Protein AF-A0A2H1H394-F1 (afdb_monomer_lite)

Structure (mmCIF, N/CA/C/O backbone):
data_AF-A0A2H1H394-F1
#
_entry.id   AF-A0A2H1H394-F1
#
loop_
_atom_site.group_PDB
_atom_site.id
_atom_site.type_symbol
_atom_site.label_atom_id
_atom_site.label_alt_id
_atom_site.label_comp_id
_atom_site.label_asym_id
_atom_site.label_entity_id
_atom_site.label_seq_id
_atom_site.pdbx_PDB_ins_code
_atom_site.Cartn_x
_atom_site.Cartn_y
_atom_site.Cartn_z
_atom_site.occupancy
_atom_site.B_iso_or_equiv
_atom_site.auth_seq_id
_atom_site.auth_comp_id
_atom_site.auth_asym_id
_atom_site.auth_atom_id
_atom_site.pdbx_PDB_model_num
ATOM 1 N N . MET A 1 1 ? -12.973 11.899 17.394 1.00 51.97 1 MET A N 1
ATOM 2 C CA . MET A 1 1 ? -11.938 12.686 16.682 1.00 51.97 1 MET A CA 1
ATOM 3 C C . MET A 1 1 ? -10.984 11.794 15.888 1.00 51.97 1 MET A C 1
ATOM 5 O O . MET A 1 1 ? -10.975 11.922 14.676 1.00 51.97 1 MET A O 1
ATOM 9 N N . ALA A 1 2 ? -10.259 10.848 16.504 1.00 56.44 2 ALA A N 1
ATOM 10 C CA . ALA A 1 2 ? -9.289 9.996 15.789 1.00 56.44 2 ALA A CA 1
ATOM 11 C C . ALA A 1 2 ? -9.892 9.088 14.690 1.00 56.44 2 ALA A C 1
ATOM 1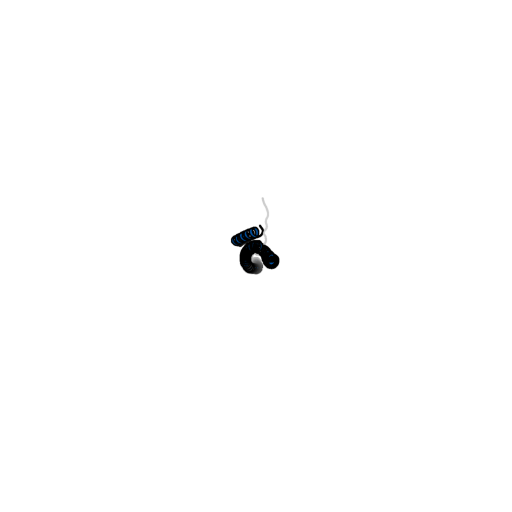3 O O . ALA A 1 2 ? -9.318 8.968 13.615 1.00 56.44 2 ALA A O 1
ATOM 14 N N . GLU A 1 3 ? -11.068 8.494 14.918 1.00 46.53 3 GLU A N 1
ATOM 15 C CA . GLU A 1 3 ? -11.749 7.642 13.920 1.00 46.53 3 GLU A CA 1
ATOM 16 C C . GLU A 1 3 ? -12.247 8.431 12.697 1.00 46.53 3 GLU A C 1
ATOM 18 O O . GLU A 1 3 ? -12.219 7.934 11.574 1.00 46.53 3 GLU A O 1
ATOM 23 N N . VAL A 1 4 ? -12.666 9.682 12.910 1.00 52.09 4 VAL A N 1
ATOM 24 C CA . VAL A 1 4 ? -13.097 10.590 11.836 1.00 52.09 4 VAL A CA 1
ATOM 25 C C . VAL A 1 4 ? -11.897 11.010 10.992 1.00 52.09 4 VAL A C 1
ATOM 27 O O . VAL A 1 4 ? -11.988 10.999 9.769 1.00 52.09 4 VAL A O 1
ATOM 30 N N . GLN A 1 5 ? -10.760 11.300 11.632 1.00 63.72 5 GLN A N 1
ATOM 31 C CA . GLN A 1 5 ? -9.525 11.632 10.926 1.00 63.72 5 GLN A CA 1
ATOM 32 C C . GLN A 1 5 ? -9.043 10.465 10.058 1.00 63.72 5 GLN A C 1
ATOM 34 O O . GLN A 1 5 ? -8.778 10.664 8.882 1.00 63.72 5 GLN A O 1
ATOM 39 N N . LEU A 1 6 ? -9.054 9.233 10.582 1.00 61.50 6 LEU A N 1
ATOM 40 C CA . LEU A 1 6 ? -8.687 8.048 9.800 1.00 61.50 6 LEU A CA 1
ATOM 41 C C . LEU A 1 6 ? -9.603 7.845 8.579 1.00 61.50 6 LEU A C 1
ATOM 43 O O . LEU A 1 6 ? -9.139 7.433 7.520 1.00 61.50 6 LEU A O 1
ATOM 47 N N . ALA A 1 7 ? -10.903 8.131 8.708 1.00 50.75 7 ALA A N 1
ATOM 48 C CA . ALA A 1 7 ? -11.842 8.042 7.590 1.00 50.75 7 ALA A CA 1
ATOM 49 C C . ALA A 1 7 ? -11.571 9.101 6.505 1.00 50.75 7 ALA A C 1
ATOM 51 O O . ALA A 1 7 ? -11.689 8.789 5.319 1.00 50.75 7 ALA A O 1
ATOM 52 N N . ILE A 1 8 ? -11.189 10.318 6.905 1.00 61.91 8 ILE A N 1
ATOM 53 C CA . ILE A 1 8 ? -10.761 11.389 5.993 1.00 61.91 8 ILE A CA 1
ATOM 54 C C . ILE A 1 8 ? -9.455 10.987 5.296 1.00 61.91 8 ILE A C 1
ATOM 56 O O . ILE A 1 8 ? -9.390 10.991 4.070 1.00 61.91 8 ILE A O 1
ATOM 60 N N . ASP A 1 9 ? -8.462 10.521 6.056 1.00 63.91 9 ASP A N 1
ATOM 61 C CA . ASP A 1 9 ? -7.159 10.114 5.524 1.00 63.91 9 ASP A CA 1
ATOM 62 C C . ASP A 1 9 ? -7.294 8.959 4.513 1.00 63.91 9 ASP A C 1
ATOM 64 O O . ASP A 1 9 ? -6.648 8.966 3.462 1.00 63.91 9 ASP A O 1
ATOM 68 N N . LEU A 1 10 ? -8.181 7.992 4.790 1.00 61.88 10 LEU A N 1
ATOM 69 C CA . LEU A 1 10 ? -8.538 6.898 3.880 1.00 61.88 10 LEU A CA 1
ATOM 70 C C . LEU A 1 10 ? -9.198 7.398 2.591 1.00 61.88 10 LEU A C 1
ATOM 72 O O . LEU A 1 10 ? -8.885 6.907 1.506 1.00 61.88 10 LEU A O 1
ATOM 76 N N . HIS A 1 11 ? -10.116 8.358 2.695 1.00 64.62 11 HIS A N 1
ATOM 77 C CA . HIS A 1 11 ? -10.793 8.937 1.538 1.00 64.62 11 HIS A CA 1
ATOM 78 C C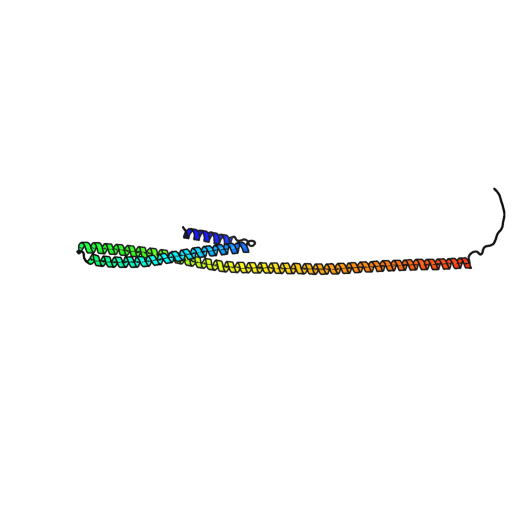 . HIS A 1 11 ? -9.813 9.690 0.628 1.00 64.62 11 HIS A C 1
ATOM 80 O O . HIS A 1 11 ? -9.803 9.487 -0.591 1.00 64.62 11 HIS A O 1
ATOM 86 N N . ASP A 1 12 ? -8.926 10.485 1.221 1.00 68.06 12 ASP A N 1
ATOM 87 C CA . ASP A 1 12 ? -7.896 11.229 0.499 1.00 68.06 12 ASP A CA 1
ATOM 88 C C . ASP A 1 12 ? -6.890 10.293 -0.178 1.00 68.06 12 ASP A C 1
ATOM 90 O O . ASP A 1 12 ? -6.415 10.566 -1.284 1.00 68.06 12 ASP A O 1
ATOM 94 N N . LEU A 1 13 ? -6.580 9.160 0.455 1.00 65.06 13 LEU A N 1
ATOM 95 C CA . LEU A 1 13 ? -5.696 8.133 -0.088 1.00 65.06 13 LEU A CA 1
ATOM 96 C C . LEU A 1 13 ? -6.296 7.451 -1.322 1.00 65.06 13 LEU A C 1
ATOM 98 O O . LEU A 1 13 ? -5.626 7.342 -2.348 1.00 65.06 13 LEU A O 1
ATOM 102 N N . VAL A 1 14 ? -7.568 7.048 -1.249 1.00 65.31 14 VAL A N 1
ATOM 103 C CA . VAL A 1 14 ? -8.306 6.465 -2.384 1.00 65.31 14 VAL A CA 1
ATOM 104 C C . VAL A 1 14 ? -8.396 7.459 -3.542 1.00 65.31 14 VAL A C 1
ATOM 106 O O . VAL A 1 14 ? -8.217 7.086 -4.702 1.00 65.31 14 VAL A O 1
ATOM 109 N N . THR A 1 15 ? -8.618 8.736 -3.238 1.00 65.25 15 THR A N 1
ATOM 110 C CA . THR A 1 15 ? -8.685 9.800 -4.247 1.00 65.25 15 THR A CA 1
ATOM 111 C C . THR A 1 15 ? -7.321 10.043 -4.897 1.00 65.25 15 THR A C 1
ATOM 113 O O . THR A 1 15 ? -7.233 10.178 -6.116 1.00 65.25 15 THR A O 1
ATOM 116 N N . SER A 1 16 ? -6.243 10.015 -4.108 1.00 64.62 16 SER A N 1
ATOM 117 C CA . SER A 1 16 ? -4.864 10.143 -4.602 1.00 64.62 16 SER A CA 1
ATOM 118 C C . SER A 1 16 ? -4.475 8.974 -5.515 1.00 64.62 16 SER A C 1
ATOM 120 O O . SER A 1 16 ? -3.913 9.194 -6.583 1.00 64.62 16 SER A O 1
ATOM 122 N N . LEU A 1 17 ? -4.837 7.742 -5.139 1.00 62.53 17 LEU A N 1
ATOM 123 C CA . LEU A 1 17 ? -4.640 6.535 -5.953 1.00 62.53 17 LEU A CA 1
ATOM 124 C C . LEU A 1 17 ? -5.346 6.622 -7.311 1.00 62.53 17 LEU A C 1
ATOM 126 O O . LEU A 1 17 ? -4.807 6.173 -8.318 1.00 62.53 17 LEU A O 1
ATOM 130 N N . ARG A 1 18 ? -6.547 7.209 -7.347 1.00 62.19 18 ARG A N 1
ATOM 131 C CA . ARG A 1 18 ? -7.341 7.340 -8.576 1.00 62.19 18 ARG A CA 1
ATOM 132 C C . ARG A 1 18 ? -6.761 8.357 -9.564 1.00 62.19 18 ARG A C 1
ATOM 134 O O . ARG A 1 18 ? -7.032 8.249 -10.756 1.00 62.19 18 ARG A O 1
ATOM 141 N N . ASN A 1 19 ? -5.980 9.318 -9.073 1.00 67.75 19 ASN A N 1
ATOM 142 C CA . ASN A 1 19 ? -5.482 10.455 -9.847 1.00 67.75 19 ASN A CA 1
ATOM 143 C C . ASN A 1 19 ? -3.982 10.363 -10.188 1.00 67.75 19 ASN A C 1
ATOM 145 O O . ASN A 1 19 ? -3.424 11.341 -10.685 1.00 67.75 19 ASN A O 1
ATOM 149 N N . LEU A 1 20 ? -3.316 9.229 -9.929 1.00 64.69 20 LEU A N 1
ATOM 150 C CA . LEU A 1 20 ? -1.895 9.068 -10.251 1.00 64.69 20 LEU A CA 1
ATOM 151 C C . LEU A 1 20 ? -1.653 9.122 -11.766 1.00 64.69 20 LEU A C 1
ATOM 153 O O . LEU A 1 20 ? -2.235 8.339 -12.518 1.00 64.69 20 LEU A O 1
ATOM 157 N N . GLN A 1 21 ? -0.773 10.025 -12.202 1.00 58.53 21 GLN A N 1
ATOM 158 C CA . GLN A 1 21 ? -0.309 10.101 -13.589 1.00 58.53 21 GLN A CA 1
ATOM 159 C C . GLN A 1 21 ? 0.801 9.062 -13.854 1.00 58.53 21 GLN A C 1
ATOM 161 O O . GLN A 1 21 ? 1.546 8.741 -12.927 1.00 58.53 21 GLN A O 1
ATOM 166 N N . PRO A 1 22 ? 0.949 8.553 -15.096 1.00 56.84 22 PRO A N 1
ATOM 167 C CA . PRO A 1 22 ? 1.923 7.512 -15.455 1.00 56.84 22 PRO A CA 1
ATOM 168 C C . PRO A 1 22 ? 3.400 7.891 -15.257 1.00 56.84 22 PRO A C 1
ATOM 170 O O . PRO A 1 22 ? 4.218 7.007 -15.009 1.00 56.84 22 PRO A O 1
ATOM 173 N N . ASP A 1 23 ? 3.738 9.178 -15.351 1.00 53.25 23 ASP A N 1
ATOM 174 C CA . ASP A 1 23 ? 5.130 9.651 -15.313 1.00 53.25 23 ASP A CA 1
ATOM 175 C C . ASP A 1 23 ? 5.655 9.854 -13.876 1.00 53.25 23 ASP A C 1
ATOM 177 O O . ASP A 1 23 ? 6.856 9.766 -13.635 1.00 53.25 23 ASP A O 1
ATOM 181 N N . ASP A 1 24 ? 4.755 9.992 -12.895 1.00 55.81 24 ASP A N 1
ATOM 182 C CA . ASP A 1 24 ? 5.071 10.164 -11.463 1.00 55.81 24 ASP A CA 1
ATOM 183 C C . ASP A 1 24 ? 4.928 8.851 -10.666 1.00 55.81 24 ASP A C 1
ATOM 185 O O . ASP A 1 24 ? 4.848 8.828 -9.434 1.00 55.81 24 ASP A O 1
ATOM 189 N N . VAL A 1 25 ? 4.853 7.727 -11.378 1.00 56.62 25 VAL A N 1
ATOM 190 C CA . VAL A 1 25 ? 4.436 6.418 -10.866 1.00 56.62 25 VAL A CA 1
ATOM 191 C C . VAL A 1 25 ? 5.321 5.912 -9.725 1.00 56.62 25 VAL A C 1
ATOM 193 O O . VAL A 1 25 ? 4.794 5.505 -8.694 1.00 56.62 25 VAL A O 1
ATOM 196 N N . ALA A 1 26 ? 6.649 5.970 -9.840 1.00 54.44 26 ALA A N 1
ATOM 197 C CA . ALA A 1 26 ? 7.541 5.370 -8.839 1.00 54.44 26 ALA A CA 1
ATOM 198 C C . ALA A 1 26 ? 7.587 6.151 -7.505 1.00 54.44 26 ALA A C 1
ATOM 200 O O . ALA A 1 26 ? 7.486 5.552 -6.425 1.00 54.44 26 ALA A O 1
ATOM 201 N N . GLU A 1 27 ? 7.687 7.485 -7.563 1.00 57.16 27 GLU A N 1
ATOM 202 C CA . GLU A 1 27 ? 7.613 8.346 -6.371 1.00 57.16 27 GLU A CA 1
ATOM 203 C C . GLU A 1 27 ? 6.194 8.374 -5.788 1.00 57.16 27 GLU A C 1
ATOM 205 O O . GLU A 1 27 ? 6.018 8.291 -4.567 1.00 57.16 27 GLU A O 1
ATOM 210 N N . GLY A 1 28 ? 5.170 8.398 -6.647 1.00 62.81 28 GLY A N 1
ATOM 211 C CA . GLY A 1 28 ? 3.766 8.334 -6.258 1.00 62.81 28 GLY A CA 1
ATOM 212 C C . GLY A 1 28 ? 3.405 7.030 -5.543 1.00 62.81 28 GLY A C 1
ATOM 213 O O . GLY A 1 28 ? 2.793 7.078 -4.474 1.00 62.81 28 GLY A O 1
ATOM 214 N N . PHE A 1 29 ? 3.842 5.872 -6.054 1.00 61.75 29 PHE A N 1
ATOM 215 C CA . PHE A 1 29 ? 3.615 4.572 -5.410 1.00 61.75 29 PHE A CA 1
ATOM 216 C C . PHE A 1 29 ? 4.346 4.453 -4.075 1.00 61.75 29 PHE A C 1
ATOM 218 O O . PHE A 1 29 ? 3.746 3.993 -3.103 1.00 61.75 29 PHE A O 1
ATOM 225 N N . SER A 1 30 ? 5.594 4.918 -3.977 1.00 63.44 30 SER A N 1
ATOM 226 C CA . SER A 1 30 ? 6.339 4.887 -2.710 1.00 63.44 30 SER A CA 1
ATOM 227 C C . SER A 1 30 ? 5.657 5.748 -1.641 1.00 63.44 30 SER A C 1
ATOM 229 O O . SER A 1 30 ? 5.430 5.293 -0.516 1.00 63.44 30 SER A O 1
ATOM 231 N N . ARG A 1 31 ? 5.235 6.967 -2.002 1.00 67.94 31 ARG A N 1
ATOM 232 C CA . ARG A 1 31 ? 4.539 7.892 -1.095 1.00 67.94 31 ARG A CA 1
ATOM 233 C C . ARG A 1 31 ? 3.164 7.376 -0.672 1.00 67.94 31 ARG A C 1
ATOM 235 O O . ARG A 1 31 ? 2.781 7.512 0.489 1.00 67.94 31 ARG A O 1
ATOM 242 N N . ILE A 1 32 ? 2.419 6.769 -1.592 1.00 66.19 32 ILE A N 1
ATOM 243 C CA . ILE A 1 32 ? 1.111 6.179 -1.296 1.00 66.19 32 ILE A CA 1
ATOM 244 C C . ILE A 1 32 ? 1.253 4.939 -0.426 1.00 66.19 32 ILE A C 1
ATOM 246 O O . ILE A 1 32 ? 0.528 4.814 0.556 1.00 66.19 32 ILE A O 1
ATOM 250 N N . THR A 1 33 ? 2.206 4.059 -0.723 1.00 65.00 33 THR A N 1
ATOM 251 C CA . THR A 1 33 ? 2.466 2.862 0.088 1.00 65.00 33 THR A CA 1
ATOM 252 C C . THR A 1 33 ? 2.836 3.251 1.519 1.00 65.00 33 THR A C 1
ATOM 254 O O . THR A 1 33 ? 2.326 2.660 2.471 1.00 65.00 33 THR A O 1
ATOM 257 N N . GLN A 1 34 ? 3.642 4.305 1.690 1.00 73.44 34 GLN A N 1
ATOM 258 C CA . GLN A 1 34 ? 3.951 4.880 3.000 1.00 73.44 34 GLN A CA 1
ATOM 259 C C . GLN A 1 34 ? 2.681 5.351 3.734 1.00 73.44 34 GLN A C 1
ATOM 261 O O . GLN A 1 34 ? 2.443 4.933 4.867 1.00 73.44 34 GLN A O 1
ATOM 266 N N . ARG A 1 35 ? 1.811 6.134 3.078 1.00 70.69 35 ARG A N 1
ATOM 267 C CA . ARG A 1 35 ? 0.535 6.582 3.672 1.00 70.69 35 ARG A CA 1
ATOM 268 C C . ARG A 1 35 ? -0.407 5.421 4.004 1.00 70.69 35 ARG A C 1
ATOM 270 O O . ARG A 1 35 ? -1.069 5.460 5.040 1.00 70.69 35 ARG A O 1
ATOM 277 N N . ILE A 1 36 ? -0.469 4.380 3.166 1.00 68.81 36 ILE A N 1
ATOM 278 C CA . ILE A 1 36 ? -1.269 3.178 3.450 1.00 68.81 36 ILE A CA 1
ATOM 279 C C . ILE A 1 36 ? -0.745 2.487 4.718 1.00 68.81 36 ILE A C 1
ATOM 281 O O . ILE A 1 36 ? -1.543 2.129 5.585 1.00 68.81 36 ILE A O 1
ATOM 285 N N . ARG A 1 37 ? 0.579 2.348 4.873 1.00 72.62 37 ARG A N 1
ATOM 286 C CA . ARG A 1 37 ? 1.199 1.766 6.078 1.00 72.62 37 ARG A CA 1
ATOM 287 C C . ARG A 1 37 ? 0.909 2.591 7.334 1.00 72.62 37 ARG A C 1
ATOM 289 O O . ARG A 1 37 ? 0.610 2.018 8.380 1.00 72.62 37 ARG A O 1
ATOM 296 N N . GLU A 1 38 ? 0.938 3.917 7.236 1.00 75.50 38 GLU A N 1
ATOM 297 C CA . GLU A 1 38 ? 0.587 4.820 8.341 1.00 75.50 38 GLU A CA 1
ATOM 298 C C . GLU A 1 38 ? -0.890 4.682 8.745 1.00 75.50 38 GLU A C 1
ATOM 300 O O . GLU A 1 38 ? -1.194 4.503 9.929 1.00 75.50 38 GLU A O 1
ATOM 305 N N . CYS A 1 39 ? -1.804 4.662 7.768 1.00 68.12 39 CYS A N 1
ATOM 306 C CA . CYS A 1 39 ? -3.231 4.422 8.007 1.00 68.12 39 CYS A CA 1
ATOM 307 C C . CYS A 1 39 ? -3.472 3.043 8.639 1.00 68.12 39 CYS A C 1
ATOM 309 O O . CYS A 1 39 ? -4.279 2.910 9.560 1.00 68.12 39 CYS A O 1
ATOM 311 N N . LEU A 1 40 ? -2.745 2.016 8.186 1.00 72.19 40 LEU A N 1
ATOM 312 C CA . LEU A 1 40 ? -2.814 0.667 8.739 1.00 72.19 40 LEU A CA 1
ATOM 313 C C . LEU A 1 40 ? -2.371 0.640 10.208 1.00 72.19 40 LEU A C 1
ATOM 315 O O . LEU A 1 40 ? -3.069 0.071 11.048 1.00 72.19 40 LEU A O 1
ATOM 319 N N . ALA A 1 41 ? -1.253 1.287 10.539 1.00 73.12 41 ALA A N 1
ATOM 320 C CA . ALA A 1 41 ? -0.757 1.371 11.910 1.00 73.12 41 ALA A CA 1
ATOM 321 C C . ALA A 1 41 ? -1.749 2.103 12.834 1.00 73.12 41 ALA A C 1
ATOM 323 O O . ALA A 1 41 ? -2.026 1.641 13.947 1.00 73.12 41 ALA A O 1
ATOM 324 N N . ALA A 1 42 ? -2.340 3.205 12.361 1.00 69.88 42 ALA A N 1
ATOM 325 C CA . ALA A 1 42 ? -3.366 3.944 13.094 1.00 69.88 42 ALA A CA 1
ATOM 326 C C . ALA A 1 42 ? -4.631 3.097 13.330 1.00 69.88 42 ALA A C 1
ATOM 328 O O . ALA A 1 42 ? -5.129 3.023 14.457 1.00 69.88 42 ALA A O 1
ATOM 329 N N . ALA A 1 43 ? -5.110 2.393 12.300 1.00 66.12 43 ALA A N 1
ATOM 330 C CA . ALA A 1 43 ? -6.261 1.498 12.390 1.00 66.12 43 ALA A CA 1
ATOM 331 C C . ALA A 1 43 ? -6.013 0.318 13.351 1.00 66.12 43 ALA A C 1
ATOM 333 O O . ALA A 1 43 ? -6.875 -0.019 14.164 1.00 66.12 43 ALA A O 1
ATOM 334 N N . GLN A 1 44 ? -4.819 -0.285 13.318 1.00 70.19 44 GLN A N 1
ATOM 335 C CA . GLN A 1 44 ? -4.438 -1.360 14.241 1.00 70.19 44 GLN A CA 1
ATOM 336 C C . GLN A 1 44 ? -4.422 -0.887 15.698 1.00 70.19 44 GLN A C 1
ATOM 338 O O . GLN A 1 44 ? -4.891 -1.609 16.581 1.00 70.19 44 GLN A O 1
ATOM 343 N N . LYS A 1 45 ? -3.913 0.325 15.956 1.00 79.19 45 LYS A N 1
ATOM 344 C CA . LYS A 1 45 ? -3.916 0.924 17.295 1.00 79.19 45 LYS A CA 1
ATOM 345 C C . LYS A 1 45 ? -5.343 1.132 17.806 1.00 79.19 45 LYS A C 1
ATOM 347 O O . LYS A 1 45 ? -5.666 0.654 18.889 1.00 79.19 45 LYS A O 1
ATOM 352 N N . LEU A 1 46 ? -6.209 1.752 17.000 1.00 71.56 46 LEU A N 1
ATOM 353 C CA . LEU A 1 46 ? -7.617 1.962 17.358 1.00 71.56 46 LEU A CA 1
ATOM 354 C C . LEU A 1 46 ? -8.346 0.643 17.632 1.00 71.56 46 LEU A C 1
ATOM 356 O O . LEU A 1 46 ? -9.143 0.561 18.565 1.00 71.56 46 LEU A O 1
ATOM 360 N N . ASN A 1 47 ? -8.048 -0.406 16.862 1.00 70.12 47 ASN A N 1
ATOM 361 C CA . ASN A 1 47 ? -8.643 -1.717 17.085 1.00 70.12 47 ASN A CA 1
ATOM 362 C C . ASN A 1 47 ? -8.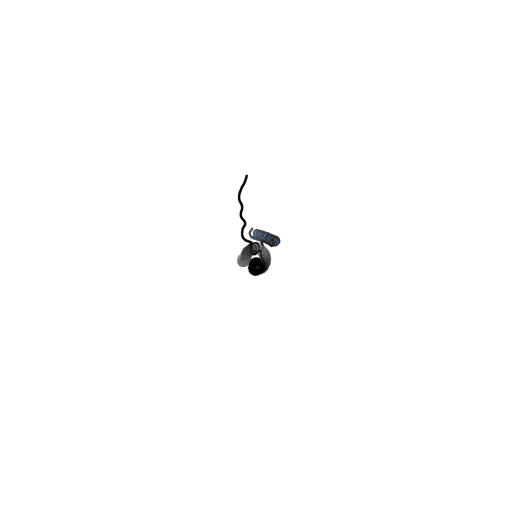180 -2.350 18.412 1.00 70.12 47 ASN A C 1
ATOM 364 O O . ASN A 1 47 ? -9.001 -2.886 19.154 1.00 70.12 47 ASN A O 1
ATOM 368 N N . ARG A 1 48 ? -6.889 -2.244 18.764 1.00 73.31 48 ARG A N 1
ATOM 369 C CA . ARG A 1 48 ? -6.385 -2.704 20.074 1.00 73.31 48 ARG A CA 1
ATOM 370 C C . ARG A 1 48 ? -7.040 -1.954 21.231 1.00 73.31 48 ARG A C 1
ATOM 372 O O . ARG A 1 48 ? -7.453 -2.589 22.198 1.00 73.31 48 ARG A O 1
ATOM 379 N N . ASP A 1 49 ? -7.182 -0.637 21.108 1.00 74.56 49 ASP A N 1
ATOM 380 C CA . ASP A 1 49 ? -7.835 0.194 22.123 1.00 74.56 49 ASP A CA 1
ATOM 381 C C . ASP A 1 49 ? -9.321 -0.181 22.280 1.00 74.56 49 ASP A C 1
ATOM 383 O O . ASP A 1 49 ? -9.826 -0.279 23.400 1.00 74.56 49 ASP A O 1
ATOM 387 N N . ALA A 1 50 ? -10.025 -0.448 21.173 1.00 70.88 50 ALA A N 1
ATOM 388 C CA . ALA A 1 50 ? -11.413 -0.910 21.189 1.00 70.88 50 ALA A CA 1
ATOM 389 C C . ALA A 1 50 ? -11.567 -2.271 21.891 1.00 70.88 50 ALA A C 1
ATOM 391 O O . ALA A 1 50 ? -12.402 -2.402 22.788 1.00 70.88 50 ALA A O 1
ATOM 392 N N . VAL A 1 51 ? -10.719 -3.250 21.555 1.00 70.81 51 VAL A N 1
ATOM 393 C CA . VAL A 1 51 ? -10.705 -4.574 22.204 1.00 70.81 51 VAL A CA 1
ATOM 394 C C . VAL A 1 51 ? -10.374 -4.457 23.697 1.00 70.81 51 VAL A C 1
ATOM 396 O O . VAL A 1 51 ? -11.017 -5.103 24.526 1.00 70.81 51 VAL A O 1
ATOM 399 N N . GLY A 1 52 ? -9.417 -3.598 24.063 1.00 72.06 52 GLY A N 1
ATOM 400 C CA . GLY A 1 52 ? -9.078 -3.316 25.459 1.00 72.06 52 GLY A CA 1
ATOM 401 C C . GLY A 1 52 ? -10.273 -2.779 26.249 1.00 72.06 52 GLY A C 1
ATOM 402 O O . GLY A 1 52 ? -10.608 -3.323 27.301 1.00 72.06 52 GLY A O 1
ATOM 403 N N . ARG A 1 53 ? -10.981 -1.781 25.701 1.00 74.38 53 ARG A N 1
ATOM 404 C CA . ARG A 1 53 ? -12.212 -1.240 26.303 1.00 74.38 53 ARG A CA 1
ATOM 405 C C . ARG A 1 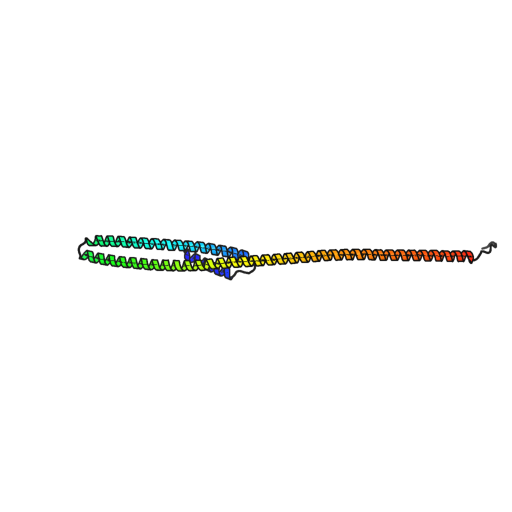53 ? -13.303 -2.298 26.448 1.00 74.38 53 ARG A C 1
ATOM 407 O O . ARG A 1 53 ? -13.965 -2.329 27.482 1.00 74.38 53 ARG A O 1
ATOM 414 N N . GLN A 1 54 ? -13.468 -3.177 25.457 1.00 70.00 54 GLN A N 1
ATOM 415 C CA . GLN A 1 54 ? -14.431 -4.280 25.527 1.00 70.00 54 GLN A CA 1
ATOM 416 C C . GLN A 1 54 ? -14.151 -5.199 26.718 1.00 70.00 54 GLN A C 1
ATOM 418 O O . GLN A 1 54 ? -15.066 -5.554 27.460 1.00 70.00 54 GLN A O 1
ATOM 423 N N . LYS A 1 55 ? -12.877 -5.551 26.927 1.00 75.69 55 LYS A N 1
ATOM 424 C CA . LYS A 1 55 ? -12.454 -6.411 28.034 1.00 75.69 55 LYS A CA 1
ATOM 425 C C . LYS A 1 55 ? -12.750 -5.773 29.393 1.00 75.69 55 LYS A C 1
ATOM 427 O O . LYS A 1 55 ? -13.352 -6.427 30.240 1.00 75.69 55 LYS A O 1
ATOM 432 N N . THR A 1 56 ? -12.409 -4.495 29.573 1.00 75.56 56 THR A N 1
ATOM 433 C CA . THR A 1 56 ? -12.711 -3.752 30.809 1.00 75.56 56 THR A CA 1
ATOM 434 C C . THR A 1 56 ? -14.214 -3.689 31.083 1.00 75.56 56 THR A C 1
ATOM 436 O O . THR A 1 56 ? -14.640 -3.832 32.225 1.00 75.56 56 THR A O 1
ATOM 439 N N . LEU A 1 57 ? -15.041 -3.524 30.047 1.00 72.69 57 LEU A N 1
ATOM 440 C CA . LEU A 1 57 ? -16.499 -3.479 30.192 1.00 72.69 57 LEU A CA 1
ATOM 441 C C . LEU A 1 57 ? -17.074 -4.811 30.692 1.00 72.69 57 LEU A C 1
ATOM 443 O O . LEU A 1 57 ? -17.948 -4.815 31.556 1.00 72.69 57 LEU A O 1
ATOM 447 N N . ILE A 1 58 ? -16.548 -5.935 30.197 1.00 73.50 58 ILE A N 1
ATOM 448 C CA . ILE A 1 58 ? -16.920 -7.282 30.657 1.00 73.50 58 ILE A CA 1
ATOM 449 C C . ILE A 1 58 ? -16.496 -7.501 32.118 1.00 73.50 58 ILE A C 1
ATOM 451 O O . ILE A 1 58 ? -17.235 -8.102 32.894 1.00 73.50 58 ILE A O 1
ATOM 455 N N . GLU A 1 59 ? -15.309 -7.036 32.510 1.00 78.25 59 GLU A N 1
ATOM 456 C CA . GLU A 1 59 ? -14.831 -7.138 33.897 1.00 78.25 59 GLU A CA 1
ATOM 457 C C . GLU A 1 59 ? -15.701 -6.308 34.853 1.00 78.25 59 GLU A C 1
ATOM 459 O O . GLU A 1 59 ? -16.162 -6.832 35.869 1.00 78.25 59 GLU A O 1
ATOM 464 N N . LEU A 1 60 ? -16.019 -5.062 34.486 1.00 75.00 60 LEU A N 1
ATOM 465 C CA . LEU A 1 60 ? -16.917 -4.199 35.257 1.00 75.00 60 LEU A CA 1
ATOM 466 C C . LEU A 1 60 ? -18.330 -4.780 35.369 1.00 75.00 60 LEU A C 1
ATOM 468 O O . LEU A 1 60 ? -18.943 -4.673 36.430 1.00 75.00 60 LEU A O 1
ATOM 472 N N . SER A 1 61 ? -18.851 -5.424 34.317 1.00 72.31 61 SER A N 1
ATOM 473 C CA . SER A 1 61 ? -20.175 -6.057 34.384 1.00 72.31 61 SER A CA 1
ATOM 474 C C . SER A 1 61 ? -20.185 -7.226 35.373 1.00 72.31 61 SER A C 1
ATOM 476 O O . SER A 1 61 ? -21.126 -7.363 36.153 1.00 72.31 61 SER A O 1
ATOM 478 N N . LYS A 1 62 ? -19.120 -8.040 35.401 1.00 77.81 62 LYS A N 1
ATOM 479 C CA . LYS A 1 62 ? -18.968 -9.133 36.375 1.00 77.81 62 LYS A CA 1
ATOM 480 C C . LYS A 1 62 ? -18.872 -8.605 37.804 1.00 77.81 62 LYS A C 1
ATOM 482 O O . LYS A 1 62 ? -19.500 -9.161 38.704 1.00 77.81 62 LYS A O 1
ATOM 487 N N . GLU A 1 63 ? -18.111 -7.533 38.014 1.00 76.94 63 GLU A N 1
ATOM 488 C CA . GLU A 1 63 ? -17.973 -6.913 39.331 1.00 76.94 63 GLU A CA 1
ATOM 489 C C . GLU A 1 63 ? -19.294 -6.297 39.815 1.00 76.94 63 GLU A C 1
ATOM 491 O O . GLU A 1 63 ? -19.690 -6.519 40.961 1.00 76.94 63 GLU A O 1
ATOM 496 N N . ALA A 1 64 ? -20.020 -5.594 38.941 1.00 70.81 64 ALA A N 1
ATOM 497 C CA . ALA A 1 64 ? -21.342 -5.051 39.248 1.00 70.81 64 ALA A CA 1
ATOM 498 C C . ALA A 1 64 ? -22.343 -6.158 39.617 1.00 70.81 64 ALA A C 1
ATOM 500 O O . ALA A 1 64 ? -23.076 -6.025 40.598 1.00 70.81 64 ALA A O 1
ATOM 501 N N . HIS A 1 65 ? -22.331 -7.279 38.890 1.00 76.19 65 HIS A N 1
ATOM 502 C CA . HIS A 1 65 ? -23.204 -8.416 39.176 1.00 76.19 65 HIS A CA 1
ATOM 503 C C . HIS A 1 65 ? -22.889 -9.057 40.541 1.00 76.19 65 HIS A C 1
ATOM 505 O O . HIS A 1 65 ? -23.799 -9.300 41.333 1.00 76.19 65 HIS A O 1
ATOM 511 N N . SER A 1 66 ? -21.603 -9.244 40.864 1.00 74.50 66 SER A N 1
ATOM 512 C CA . SER A 1 66 ? -21.145 -9.732 42.176 1.00 74.50 66 SER A CA 1
ATOM 513 C C . SER A 1 66 ? -21.584 -8.814 43.326 1.00 74.50 66 SER A C 1
ATOM 515 O O . SER A 1 66 ? -22.160 -9.270 44.317 1.00 74.50 66 SER A O 1
ATOM 517 N N . ARG A 1 67 ? -21.395 -7.496 43.176 1.00 76.12 67 ARG A N 1
ATOM 518 C CA . ARG A 1 67 ? -21.833 -6.507 44.176 1.00 76.12 67 ARG A CA 1
ATOM 519 C C . ARG A 1 67 ? -23.351 -6.492 44.348 1.00 76.12 67 ARG A C 1
ATOM 521 O O . ARG A 1 67 ? -23.827 -6.337 45.470 1.00 76.12 67 ARG A O 1
ATOM 528 N N . SER A 1 68 ? -24.105 -6.685 43.268 1.00 72.12 68 SER A N 1
ATOM 529 C CA . SER A 1 68 ? -25.565 -6.772 43.339 1.00 72.12 68 SER A CA 1
ATOM 530 C C . SER A 1 68 ? -26.034 -7.997 44.129 1.00 72.12 68 SER A C 1
ATOM 532 O O . SER A 1 68 ? -26.900 -7.876 44.992 1.00 72.12 68 SER A O 1
ATOM 534 N N . GLN A 1 69 ? -25.415 -9.164 43.916 1.00 77.44 69 GLN A N 1
ATOM 535 C CA . GLN A 1 69 ? -25.715 -10.368 44.703 1.00 77.44 69 GLN A CA 1
ATOM 536 C C . GLN A 1 69 ? -25.404 -10.172 46.195 1.00 77.44 69 GLN A C 1
ATOM 538 O O . GLN A 1 69 ? -26.187 -10.582 47.053 1.00 77.44 69 GLN A O 1
ATOM 543 N N . ALA A 1 70 ? -24.298 -9.493 46.517 1.00 73.69 70 ALA A N 1
ATOM 544 C CA . ALA A 1 70 ? -23.960 -9.155 47.898 1.00 73.69 70 ALA A CA 1
ATOM 545 C C . ALA A 1 70 ? -25.005 -8.219 48.541 1.00 73.69 70 ALA A C 1
ATOM 547 O O . ALA A 1 70 ? -25.426 -8.452 49.673 1.00 73.69 70 ALA A O 1
ATOM 548 N N . LEU A 1 71 ? -25.481 -7.208 47.807 1.00 74.62 71 LEU A N 1
ATOM 549 C CA . LEU A 1 71 ? -26.546 -6.301 48.255 1.00 74.62 71 LEU A CA 1
ATOM 550 C C . LEU A 1 71 ? -27.890 -7.015 48.454 1.00 74.62 71 LEU A C 1
ATOM 552 O O . LEU A 1 71 ? -28.572 -6.756 49.444 1.00 74.62 71 LEU A O 1
ATOM 556 N N . GLN A 1 72 ? -28.256 -7.949 47.571 1.00 71.50 72 GLN A N 1
ATOM 557 C CA . GLN A 1 72 ? -29.450 -8.787 47.744 1.00 71.50 72 GLN A CA 1
ATOM 558 C C . GLN A 1 72 ? -29.366 -9.640 49.022 1.00 71.50 72 GLN A C 1
ATOM 560 O O . GLN A 1 72 ? -30.346 -9.755 49.760 1.00 71.50 72 GLN A O 1
ATOM 565 N N . ALA A 1 73 ? -28.185 -10.181 49.340 1.00 73.19 73 ALA A N 1
ATOM 566 C CA . ALA A 1 73 ? -27.964 -10.931 50.577 1.00 73.19 73 ALA A CA 1
ATOM 567 C C . ALA A 1 73 ? -28.067 -10.053 51.841 1.00 73.19 73 ALA A C 1
ATOM 569 O O . ALA A 1 73 ? -28.526 -10.519 52.886 1.00 73.19 73 ALA A O 1
ATOM 570 N N . GLU A 1 74 ? -27.677 -8.777 51.769 1.00 70.38 74 GLU A N 1
ATOM 571 C CA . GLU A 1 74 ? -27.854 -7.829 52.875 1.00 70.38 74 GLU A CA 1
ATOM 572 C C . GLU A 1 74 ? -29.305 -7.365 53.038 1.00 70.38 74 GLU A C 1
ATOM 574 O O . GLU A 1 74 ? -29.789 -7.258 54.167 1.00 70.38 74 GLU A O 1
ATOM 579 N N . LEU A 1 75 ? -30.028 -7.163 51.932 1.00 67.25 75 LEU A N 1
ATOM 580 C CA . LEU A 1 75 ? -31.448 -6.799 51.947 1.00 67.25 75 LEU A CA 1
ATOM 581 C C . LEU A 1 75 ? -32.335 -7.846 52.612 1.00 67.25 75 LEU A C 1
ATOM 583 O O . LEU A 1 75 ? -33.336 -7.500 53.244 1.00 67.25 75 LEU A O 1
ATOM 587 N N . ALA A 1 76 ? -31.940 -9.119 52.548 1.00 68.25 76 ALA A N 1
ATOM 588 C CA . ALA A 1 76 ? -32.647 -10.208 53.206 1.00 68.25 76 ALA A CA 1
ATOM 589 C C . ALA A 1 76 ? -32.786 -10.037 54.735 1.00 68.25 76 ALA A C 1
ATOM 591 O O . ALA A 1 76 ? -33.621 -10.717 55.330 1.00 68.25 76 ALA A O 1
ATOM 592 N N . LYS A 1 77 ? -32.018 -9.124 55.351 1.00 71.81 77 LYS A N 1
ATOM 593 C CA . LYS A 1 77 ? -32.007 -8.828 56.793 1.00 71.81 77 LYS A CA 1
ATOM 594 C C . LYS A 1 77 ? -33.056 -7.784 57.235 1.00 71.81 77 LYS A C 1
ATOM 596 O O . LYS A 1 77 ? -33.223 -7.588 58.436 1.00 71.81 77 LYS A O 1
ATOM 601 N N . PHE A 1 78 ? -33.758 -7.112 56.312 1.00 66.69 78 PHE A N 1
ATOM 602 C CA . PHE A 1 78 ? -34.749 -6.060 56.614 1.00 66.69 78 PHE A CA 1
ATOM 603 C C . PHE A 1 78 ? -36.207 -6.579 56.616 1.00 66.69 78 PHE A C 1
ATOM 605 O O . PHE A 1 78 ? -36.517 -7.611 56.022 1.00 66.69 78 PHE A O 1
ATOM 612 N N . GLY A 1 79 ? -37.125 -5.863 57.286 1.00 67.38 79 GLY A N 1
ATOM 613 C CA . GLY A 1 79 ? -38.554 -6.216 57.372 1.00 67.38 79 GLY A CA 1
ATOM 614 C C . GLY A 1 79 ? -39.297 -6.172 56.023 1.00 67.38 79 GLY A C 1
ATOM 615 O O . GLY A 1 79 ? -38.957 -5.379 55.146 1.00 67.38 79 GLY A O 1
ATOM 616 N N . GLN A 1 80 ? -40.330 -7.014 55.861 1.00 67.31 80 GLN A N 1
ATOM 617 C CA . GLN A 1 80 ? -40.957 -7.329 54.561 1.00 67.31 80 GLN A CA 1
ATOM 618 C C . GLN A 1 80 ? -41.363 -6.146 53.653 1.00 67.31 80 GLN A C 1
ATOM 620 O O . GLN A 1 80 ? -41.027 -6.208 52.470 1.00 67.31 80 GLN A O 1
ATOM 625 N N . PRO A 1 81 ? -42.047 -5.080 54.118 1.00 63.69 81 PRO A N 1
ATOM 626 C CA . PRO A 1 81 ? -42.510 -4.030 53.204 1.00 63.69 81 PRO A CA 1
ATOM 627 C C . PRO A 1 81 ? -41.358 -3.195 52.624 1.00 63.69 81 PRO A C 1
ATOM 629 O O . PRO A 1 81 ? -41.400 -2.803 51.461 1.00 63.69 81 PRO A O 1
ATOM 632 N N . THR A 1 82 ? -40.299 -2.961 53.401 1.00 68.56 82 THR A N 1
ATOM 633 C CA . THR A 1 82 ? -39.096 -2.248 52.947 1.00 68.56 82 THR A CA 1
ATOM 634 C C . THR A 1 82 ? -38.196 -3.139 52.094 1.00 68.56 82 THR A C 1
ATOM 636 O O . THR A 1 82 ? -37.552 -2.650 51.171 1.00 68.56 82 THR A O 1
ATOM 639 N N . LYS A 1 83 ? -38.173 -4.445 52.378 1.00 72.81 83 LYS A N 1
ATOM 640 C CA . LYS A 1 83 ? -37.402 -5.441 51.629 1.00 72.81 83 LYS A CA 1
ATOM 641 C C . LYS A 1 83 ? -37.897 -5.586 50.186 1.00 72.81 83 LYS A C 1
ATOM 643 O O . LYS A 1 83 ? -37.087 -5.445 49.278 1.00 72.81 83 LYS A O 1
ATOM 648 N N . GLN A 1 84 ? -39.204 -5.763 49.974 1.00 75.88 84 GLN A N 1
ATOM 649 C CA . GLN A 1 84 ? -39.767 -5.941 48.627 1.00 75.88 84 GLN A CA 1
ATOM 650 C C . GLN A 1 84 ? -39.518 -4.713 47.734 1.00 75.88 84 GLN A C 1
ATOM 652 O O . GLN A 1 84 ? -39.037 -4.844 46.615 1.00 75.88 84 GLN A O 1
ATOM 657 N N . ALA A 1 85 ? -39.741 -3.502 48.262 1.00 73.69 85 ALA A N 1
ATOM 658 C CA . ALA A 1 85 ? -39.509 -2.262 47.519 1.00 73.69 85 ALA A CA 1
ATOM 659 C C . ALA A 1 85 ? -38.031 -2.053 47.133 1.00 73.69 85 ALA A C 1
ATOM 661 O O . ALA A 1 85 ? -37.737 -1.415 46.122 1.00 73.69 85 ALA A O 1
ATOM 662 N N . LEU A 1 86 ? -37.093 -2.565 47.937 1.00 74.25 86 LEU A N 1
ATOM 663 C CA . LEU A 1 86 ? -35.662 -2.522 47.635 1.00 74.25 86 LEU A CA 1
ATOM 664 C C . LEU A 1 86 ? -35.249 -3.631 46.656 1.00 74.25 86 LEU A C 1
ATOM 666 O O . LEU A 1 86 ? -34.440 -3.364 45.772 1.00 74.25 86 LEU A O 1
ATOM 670 N N . GLU A 1 87 ? -35.827 -4.829 46.761 1.00 77.06 87 GLU A N 1
ATOM 671 C CA . GLU A 1 87 ? -35.632 -5.926 45.802 1.00 77.06 87 GLU A CA 1
ATOM 672 C C . GLU A 1 87 ? -36.110 -5.538 44.395 1.00 77.06 87 GLU A C 1
ATOM 674 O O . GLU A 1 87 ? -35.350 -5.687 43.438 1.00 77.06 87 GLU A O 1
ATOM 679 N N . ASP A 1 88 ? -37.297 -4.936 44.274 1.00 78.62 88 ASP A N 1
ATOM 680 C CA . ASP A 1 88 ? -37.838 -4.457 42.994 1.00 78.62 88 ASP A CA 1
ATOM 681 C C . ASP A 1 88 ? -36.934 -3.377 42.370 1.00 78.62 88 ASP A C 1
ATOM 683 O O . ASP A 1 88 ? -36.688 -3.356 41.161 1.00 78.62 88 ASP A O 1
ATOM 687 N N . LYS A 1 89 ? -36.379 -2.489 43.205 1.00 76.00 89 LYS A N 1
ATOM 688 C CA . LYS A 1 89 ? -35.485 -1.409 42.763 1.00 76.00 89 LYS A CA 1
ATOM 689 C C . LYS A 1 89 ? -34.111 -1.930 42.339 1.00 76.00 89 LYS A C 1
ATOM 691 O O . LYS A 1 89 ? -33.547 -1.420 41.374 1.00 76.00 89 LYS A O 1
ATOM 696 N N . ILE A 1 90 ? -33.584 -2.951 43.020 1.00 77.06 90 ILE A N 1
ATOM 697 C CA . ILE A 1 90 ? -32.364 -3.646 42.591 1.00 77.06 90 ILE A CA 1
ATOM 698 C C . ILE A 1 90 ? -32.599 -4.376 41.272 1.00 77.06 90 ILE A C 1
ATOM 700 O O . ILE A 1 90 ? -31.765 -4.255 40.380 1.00 77.06 90 ILE A O 1
ATOM 704 N N . ALA A 1 91 ? -33.719 -5.083 41.120 1.00 76.19 91 ALA A N 1
ATOM 705 C CA . ALA A 1 91 ? -34.034 -5.792 39.883 1.00 76.19 91 ALA A CA 1
ATOM 706 C C . ALA A 1 91 ? -34.130 -4.828 38.687 1.00 76.19 91 ALA A C 1
ATOM 708 O O . ALA A 1 91 ? -33.560 -5.098 37.630 1.00 76.19 91 ALA A O 1
ATOM 709 N N . ALA A 1 92 ? -34.769 -3.667 38.873 1.00 74.69 92 ALA A N 1
ATOM 710 C CA . ALA A 1 92 ? -34.828 -2.621 37.854 1.00 74.69 92 ALA A CA 1
ATOM 711 C C . ALA A 1 92 ? -33.433 -2.078 37.485 1.00 74.69 92 ALA A C 1
ATOM 713 O O . ALA A 1 92 ? -33.110 -1.969 36.304 1.00 74.69 92 ALA A O 1
ATOM 714 N N . LEU A 1 93 ? -32.580 -1.797 38.478 1.00 74.12 93 LEU A N 1
ATOM 715 C CA . LEU A 1 93 ? -31.207 -1.331 38.242 1.00 74.12 93 LEU A CA 1
ATOM 716 C C . LEU A 1 93 ? -30.326 -2.401 37.580 1.00 74.12 93 LEU A C 1
ATOM 718 O O . LEU A 1 93 ? -29.493 -2.072 36.740 1.00 74.12 93 LEU A O 1
ATOM 722 N N . GLN A 1 94 ? -30.500 -3.680 37.926 1.00 76.56 94 GLN A N 1
ATOM 723 C CA . GLN A 1 94 ? -29.795 -4.787 37.275 1.00 76.56 94 GLN A CA 1
ATOM 724 C C . GLN A 1 94 ? -30.177 -4.896 35.798 1.00 76.56 94 GLN A C 1
ATOM 726 O O . GLN A 1 94 ? -29.286 -4.996 34.958 1.00 76.56 94 GLN A O 1
ATOM 731 N N . ALA A 1 95 ? -31.473 -4.815 35.484 1.00 76.06 95 ALA A N 1
ATOM 732 C CA . ALA A 1 95 ? -31.954 -4.841 34.107 1.00 76.06 95 ALA A CA 1
ATOM 733 C C . ALA A 1 95 ? -31.402 -3.659 33.290 1.00 76.06 95 ALA A C 1
ATOM 735 O O . ALA A 1 95 ? -30.917 -3.855 32.177 1.00 76.06 95 ALA A O 1
ATOM 736 N N . GLU A 1 96 ? -31.391 -2.452 33.865 1.00 71.75 96 GLU A N 1
ATOM 737 C CA . GLU A 1 96 ? -30.835 -1.261 33.212 1.00 71.75 96 GLU A CA 1
ATOM 738 C C . GLU A 1 96 ? -29.320 -1.395 32.961 1.00 71.75 96 GLU A C 1
ATOM 740 O O . GLU A 1 96 ? -28.832 -1.068 31.877 1.00 71.75 96 GLU A O 1
ATOM 745 N N . ILE A 1 97 ? -28.563 -1.933 33.924 1.00 75.50 97 ILE A N 1
ATOM 746 C CA . ILE A 1 97 ? -27.120 -2.183 33.772 1.00 75.50 97 ILE A CA 1
ATOM 747 C C . ILE A 1 97 ? -26.851 -3.238 32.692 1.00 75.50 97 ILE A C 1
ATOM 749 O O . ILE A 1 97 ? -25.939 -3.062 31.881 1.00 75.50 97 ILE A O 1
ATOM 753 N N . GLU A 1 98 ? -27.617 -4.329 32.664 1.00 77.12 98 GLU A N 1
ATOM 754 C CA . GLU A 1 98 ? -27.469 -5.390 31.664 1.00 77.12 98 GLU A CA 1
ATOM 755 C C . GLU A 1 98 ? -27.805 -4.891 30.254 1.00 77.12 98 GLU A C 1
ATOM 757 O O . GLU A 1 98 ? -27.057 -5.169 29.313 1.00 77.12 98 GLU A O 1
ATOM 762 N N . GLU A 1 99 ? -28.859 -4.087 30.103 1.00 80.00 99 GLU A N 1
ATOM 763 C CA . GLU A 1 99 ? -29.227 -3.473 28.827 1.00 80.00 99 GLU A CA 1
ATOM 764 C C . GLU A 1 99 ? -28.161 -2.479 28.340 1.00 80.00 99 GLU A C 1
ATOM 766 O O . GLU A 1 99 ? -27.748 -2.525 27.173 1.00 80.00 99 GLU A O 1
ATOM 771 N N . GLN A 1 100 ? -27.637 -1.626 29.227 1.00 72.62 100 GLN A N 1
ATOM 772 C CA . GLN A 1 100 ? -26.548 -0.703 28.891 1.00 72.62 100 GLN A CA 1
ATOM 773 C C . GLN A 1 100 ? -25.257 -1.447 28.523 1.00 72.62 100 GLN A C 1
ATOM 775 O O . GLN A 1 100 ? -24.578 -1.075 27.559 1.00 72.62 100 GLN A O 1
ATOM 780 N N . ALA A 1 101 ? -24.914 -2.514 29.251 1.00 68.88 101 ALA A N 1
ATOM 781 C CA . ALA A 1 101 ? -23.747 -3.341 28.961 1.00 68.88 101 ALA A CA 1
ATOM 782 C C . ALA A 1 101 ? -23.891 -4.065 27.614 1.00 68.88 101 ALA A C 1
ATOM 784 O O . ALA A 1 101 ? -22.954 -4.056 26.812 1.00 68.88 101 ALA A O 1
ATOM 785 N N . ALA A 1 102 ? -25.065 -4.635 27.328 1.00 73.94 102 ALA A N 1
ATOM 786 C CA . ALA A 1 102 ? -25.356 -5.295 26.059 1.00 73.94 102 ALA A CA 1
ATOM 787 C C . ALA A 1 102 ? -25.319 -4.312 24.878 1.00 73.94 102 ALA A C 1
ATOM 789 O O . ALA A 1 102 ? -24.750 -4.629 23.831 1.00 73.94 102 ALA A O 1
ATOM 790 N N . THR A 1 103 ? -25.867 -3.107 25.050 1.00 76.31 103 THR A N 1
ATOM 791 C CA . THR A 1 103 ? -25.848 -2.052 24.026 1.00 76.31 103 THR A CA 1
ATOM 792 C C . THR A 1 103 ? -24.417 -1.621 23.715 1.00 76.31 103 THR A C 1
ATOM 794 O O . THR A 1 103 ? -23.991 -1.688 22.561 1.00 76.31 103 THR A O 1
ATOM 797 N N . ARG A 1 104 ? -23.619 -1.310 24.744 1.00 71.00 104 ARG A N 1
ATOM 798 C CA . ARG A 1 104 ? -22.199 -0.961 24.571 1.00 71.00 104 ARG A CA 1
ATOM 799 C C . ARG A 1 104 ? -21.385 -2.098 23.959 1.00 71.00 104 ARG A C 1
ATOM 801 O O . ARG A 1 104 ? -20.524 -1.850 23.120 1.00 71.00 104 ARG A O 1
ATOM 808 N N . ALA A 1 105 ? -21.649 -3.348 24.338 1.00 68.88 105 ALA A N 1
ATOM 809 C CA . ALA A 1 105 ? -20.971 -4.500 23.749 1.00 68.88 105 ALA A CA 1
ATOM 810 C C . ALA A 1 105 ? -21.258 -4.625 22.243 1.00 68.88 105 ALA A C 1
ATOM 812 O O . ALA A 1 105 ? -20.329 -4.874 21.473 1.00 68.88 105 ALA A O 1
ATOM 813 N N . ARG A 1 106 ? -22.508 -4.397 21.812 1.00 76.12 106 ARG A N 1
ATOM 814 C CA . ARG A 1 106 ? -22.887 -4.387 20.387 1.00 76.12 106 ARG A CA 1
ATOM 815 C C . ARG A 1 106 ? -22.220 -3.244 19.622 1.00 76.12 106 ARG A C 1
ATOM 817 O O . ARG A 1 106 ? -21.710 -3.477 18.530 1.00 76.12 106 ARG A O 1
ATOM 824 N N . GLU A 1 107 ? -22.176 -2.040 20.188 1.00 74.12 107 GLU A N 1
ATOM 825 C CA . GLU A 1 107 ? -21.498 -0.882 19.581 1.00 74.12 107 GLU A CA 1
ATOM 826 C C . GLU A 1 107 ? -19.993 -1.131 19.397 1.00 74.12 107 GLU A C 1
ATOM 828 O O . GLU A 1 107 ? -19.429 -0.875 18.327 1.00 74.12 107 GLU A O 1
ATOM 833 N N . ILE A 1 108 ? -19.338 -1.693 20.418 1.00 70.62 108 ILE A N 1
ATOM 834 C CA . ILE A 1 108 ? -17.917 -2.046 20.349 1.00 70.62 108 ILE A CA 1
ATOM 835 C C . ILE A 1 108 ? -17.687 -3.157 19.317 1.00 70.62 108 ILE A C 1
ATOM 837 O O . ILE A 1 108 ? -16.785 -3.056 18.492 1.00 70.62 108 ILE A O 1
ATOM 841 N N . GLN A 1 109 ? -18.530 -4.189 19.291 1.00 72.00 109 GLN A N 1
ATOM 842 C CA . GLN A 1 109 ? -18.415 -5.250 18.293 1.00 72.00 109 GLN A CA 1
ATOM 843 C C . GLN A 1 109 ? -18.579 -4.709 16.865 1.00 72.00 109 GLN A C 1
ATOM 845 O O . GLN A 1 109 ? -17.775 -5.035 15.994 1.00 72.00 109 GLN A O 1
ATOM 850 N N . ALA A 1 110 ? -19.567 -3.843 16.625 1.00 72.69 110 ALA A N 1
ATOM 851 C CA . ALA A 1 110 ? -19.794 -3.236 15.316 1.00 72.69 110 ALA A CA 1
ATOM 852 C C . ALA A 1 110 ? -18.597 -2.386 14.855 1.00 72.69 110 ALA A C 1
ATOM 854 O O . ALA A 1 110 ? -18.168 -2.489 13.702 1.00 72.69 110 ALA A O 1
ATOM 855 N N . THR A 1 111 ? -18.017 -1.585 15.755 1.00 69.56 111 THR A N 1
ATOM 856 C CA . THR A 1 111 ? -16.810 -0.793 15.460 1.00 69.56 111 THR A CA 1
ATOM 857 C C . THR A 1 111 ? -15.595 -1.683 15.192 1.00 69.56 111 THR A C 1
ATOM 859 O O . THR A 1 111 ? -14.913 -1.485 14.187 1.00 69.56 111 THR A O 1
ATOM 862 N N . THR A 1 112 ? -15.369 -2.729 15.990 1.00 68.50 112 THR A N 1
ATOM 863 C CA . THR A 1 112 ? -14.301 -3.715 15.760 1.00 68.50 112 THR A CA 1
ATOM 864 C C . THR A 1 112 ? -14.448 -4.430 14.414 1.00 68.50 112 THR A C 1
ATOM 866 O O . THR A 1 112 ? -13.473 -4.531 13.669 1.00 68.50 112 THR A O 1
ATOM 869 N N . THR A 1 113 ? -15.649 -4.889 14.045 1.00 71.56 113 THR A N 1
ATOM 870 C CA . THR A 1 113 ? -15.888 -5.544 12.745 1.00 71.56 113 THR A CA 1
ATOM 871 C C . THR A 1 113 ? -15.654 -4.587 11.573 1.00 71.56 113 THR A C 1
ATOM 873 O O . THR A 1 113 ? -15.051 -4.974 10.564 1.00 71.56 113 THR A O 1
ATOM 876 N N . ARG A 1 114 ? -16.066 -3.319 11.707 1.00 71.06 114 ARG A N 1
ATOM 877 C CA . ARG A 1 114 ? -15.791 -2.280 10.706 1.00 71.06 114 ARG A CA 1
ATOM 878 C C . ARG A 1 114 ? -14.288 -2.036 10.550 1.00 71.06 114 ARG A C 1
ATOM 880 O O . ARG A 1 114 ? -13.797 -2.041 9.422 1.00 71.06 114 ARG A O 1
ATOM 887 N N . HIS A 1 115 ? -13.555 -1.886 11.655 1.00 69.69 115 HIS A N 1
ATOM 888 C CA . HIS A 1 115 ? -12.101 -1.699 11.635 1.00 69.69 115 HIS A CA 1
ATOM 889 C C . HIS A 1 115 ? -11.376 -2.907 11.030 1.00 69.69 115 HIS A C 1
ATOM 891 O O . HIS A 1 115 ? -10.490 -2.733 10.198 1.00 69.69 115 HIS A O 1
ATOM 897 N N . ALA A 1 116 ? -11.778 -4.134 11.374 1.00 65.50 116 ALA A N 1
ATOM 898 C CA . ALA A 1 116 ? -11.211 -5.347 10.788 1.00 65.50 116 ALA A CA 1
ATOM 899 C C . ALA A 1 116 ? -11.397 -5.388 9.261 1.00 65.50 116 ALA A C 1
ATOM 901 O O . ALA A 1 116 ? -10.455 -5.685 8.531 1.00 65.50 116 ALA A O 1
ATOM 902 N N . SER A 1 117 ? -12.581 -5.012 8.772 1.00 69.31 117 SER A N 1
ATOM 903 C CA . SER A 1 117 ? -12.865 -4.951 7.332 1.00 69.31 117 SER A CA 1
ATOM 904 C C . SER A 1 117 ? -12.003 -3.898 6.622 1.00 69.31 117 SER A C 1
ATOM 906 O O . SER A 1 117 ? -11.452 -4.163 5.556 1.00 69.31 117 SER A O 1
ATOM 908 N N . GLN A 1 118 ? -11.819 -2.721 7.231 1.00 68.88 118 GLN A N 1
ATOM 909 C CA . GLN A 1 118 ? -10.937 -1.673 6.701 1.00 68.88 118 GLN A CA 1
ATOM 910 C C . GLN A 1 118 ? -9.466 -2.115 6.658 1.00 68.88 118 GLN A C 1
ATOM 912 O O . GLN A 1 118 ? -8.771 -1.831 5.684 1.00 68.88 118 GLN A O 1
ATOM 917 N N . LEU A 1 119 ? -8.995 -2.851 7.671 1.00 66.50 119 LEU A N 1
ATOM 918 C CA . LEU A 1 119 ? -7.638 -3.404 7.699 1.00 66.50 119 LEU A CA 1
ATOM 919 C C . LEU A 1 119 ? -7.390 -4.406 6.563 1.00 66.50 119 LEU A C 1
ATOM 921 O O . LEU A 1 119 ? -6.290 -4.422 6.013 1.00 66.50 119 LEU A O 1
ATOM 925 N N . VAL A 1 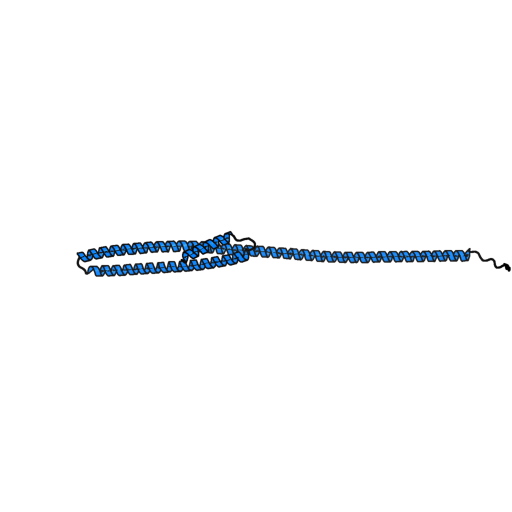120 ? -8.383 -5.224 6.202 1.00 72.44 120 VAL A N 1
ATOM 926 C CA . VAL A 1 120 ? -8.275 -6.165 5.072 1.00 72.44 120 VAL A CA 1
ATOM 927 C C . VAL A 1 120 ? -8.117 -5.412 3.751 1.00 72.44 120 VAL A C 1
ATOM 929 O O . VAL A 1 120 ? -7.218 -5.728 2.976 1.00 72.44 120 VAL A O 1
ATOM 932 N N . VAL A 1 121 ? -8.933 -4.378 3.521 1.00 72.94 121 VAL A N 1
ATOM 933 C CA . VAL A 1 121 ? -8.842 -3.538 2.313 1.00 72.94 121 VAL A CA 1
ATOM 934 C C . VAL A 1 121 ? -7.478 -2.851 2.219 1.00 72.94 121 VAL A C 1
ATOM 936 O O . VAL A 1 121 ? -6.886 -2.808 1.142 1.00 72.94 121 VAL A O 1
ATOM 939 N N . LEU A 1 122 ? -6.945 -2.354 3.340 1.00 67.31 122 LEU A N 1
ATOM 940 C CA . LEU A 1 122 ? -5.626 -1.720 3.369 1.00 67.31 122 LEU A CA 1
ATOM 941 C C . LEU A 1 122 ? -4.488 -2.697 3.057 1.00 67.31 122 LEU A C 1
ATOM 943 O O . LEU A 1 122 ? -3.588 -2.333 2.307 1.00 67.31 122 LEU A O 1
ATOM 947 N N . HIS A 1 123 ? -4.534 -3.929 3.574 1.00 68.81 123 HIS A N 1
ATOM 948 C CA . HIS A 1 123 ? -3.540 -4.949 3.220 1.00 68.81 123 HIS A CA 1
ATOM 949 C C . HIS A 1 123 ? -3.583 -5.282 1.727 1.00 68.81 123 HIS A C 1
ATOM 951 O O . HIS A 1 123 ? -2.550 -5.246 1.068 1.00 68.81 123 HIS A O 1
ATOM 957 N N . GLN A 1 124 ? -4.776 -5.506 1.166 1.00 69.94 124 GLN A N 1
ATOM 958 C CA . GLN A 1 124 ? -4.924 -5.768 -0.270 1.00 69.94 124 GLN A CA 1
ATOM 959 C C . GLN A 1 124 ? -4.419 -4.600 -1.131 1.00 69.94 124 GLN A C 1
ATOM 961 O O . GLN A 1 124 ? -3.831 -4.813 -2.189 1.00 69.94 124 GLN A O 1
ATOM 966 N N . ALA A 1 125 ? -4.626 -3.357 -0.685 1.00 66.25 125 ALA A N 1
ATOM 967 C CA . ALA A 1 125 ? -4.109 -2.179 -1.373 1.00 66.25 125 ALA A CA 1
ATOM 968 C C . ALA A 1 125 ? -2.570 -2.112 -1.358 1.00 66.25 125 ALA A C 1
ATOM 970 O O . ALA A 1 125 ? -1.986 -1.720 -2.368 1.00 66.25 125 ALA A O 1
ATOM 971 N N . ILE A 1 126 ? -1.914 -2.518 -0.259 1.00 69.50 126 ILE A N 1
ATOM 972 C CA . ILE A 1 126 ? -0.444 -2.628 -0.190 1.00 69.50 126 ILE A CA 1
ATOM 973 C C . ILE A 1 126 ? 0.047 -3.673 -1.187 1.00 69.50 126 ILE A C 1
ATOM 975 O O . ILE A 1 126 ? 0.884 -3.343 -2.022 1.00 69.50 126 ILE A O 1
ATOM 979 N N . ASP A 1 127 ? -0.513 -4.884 -1.157 1.00 68.38 127 ASP A N 1
ATOM 980 C CA . ASP A 1 127 ? -0.080 -5.976 -2.035 1.00 68.38 127 ASP A CA 1
ATOM 981 C C . ASP A 1 127 ? -0.192 -5.578 -3.516 1.00 68.38 127 ASP A C 1
ATOM 983 O O . ASP A 1 127 ? 0.728 -5.781 -4.310 1.00 68.38 127 ASP A O 1
ATOM 987 N N . HIS A 1 128 ? -1.303 -4.939 -3.901 1.00 69.62 128 HIS A N 1
ATOM 988 C CA . HIS A 1 128 ? -1.479 -4.430 -5.261 1.00 69.62 128 HIS A CA 1
ATOM 989 C C . HIS A 1 128 ? -0.490 -3.312 -5.615 1.00 69.62 128 HIS A C 1
ATOM 991 O O . HIS A 1 128 ? 0.012 -3.289 -6.740 1.00 69.62 128 HIS A O 1
ATOM 997 N N . SER A 1 129 ? -0.206 -2.401 -4.679 1.00 68.12 129 SER A N 1
ATOM 998 C CA . SER A 1 129 ? 0.761 -1.313 -4.865 1.00 68.12 129 SER A CA 1
ATOM 999 C C . SER A 1 129 ? 2.179 -1.853 -5.072 1.00 68.12 129 SER A C 1
ATOM 1001 O O . SER A 1 129 ? 2.855 -1.470 -6.025 1.00 68.12 129 SER A O 1
ATOM 1003 N N . GLU A 1 130 ? 2.612 -2.814 -4.253 1.00 67.81 130 GLU A N 1
ATOM 1004 C CA . GLU A 1 130 ? 3.945 -3.421 -4.342 1.00 67.81 130 GLU A CA 1
ATOM 1005 C C . GLU A 1 130 ? 4.122 -4.218 -5.646 1.00 67.81 130 GLU A C 1
ATOM 1007 O O . GLU A 1 130 ? 5.150 -4.107 -6.322 1.00 67.81 130 GLU A O 1
ATOM 1012 N N . VAL A 1 131 ? 3.091 -4.957 -6.076 1.00 69.56 131 VAL A N 1
ATOM 1013 C CA . VAL A 1 131 ? 3.089 -5.638 -7.382 1.00 69.56 131 VAL A CA 1
ATOM 1014 C C . VAL A 1 131 ? 3.134 -4.634 -8.538 1.00 69.56 131 VAL A C 1
ATOM 1016 O O . VAL A 1 131 ? 3.847 -4.864 -9.520 1.00 69.56 131 VAL A O 1
ATOM 1019 N N . ALA A 1 132 ? 2.392 -3.527 -8.453 1.00 65.75 132 ALA A N 1
ATOM 1020 C CA . ALA A 1 132 ? 2.404 -2.481 -9.474 1.00 65.75 132 ALA A CA 1
ATOM 1021 C C . ALA A 1 132 ? 3.780 -1.806 -9.580 1.00 65.75 132 ALA A C 1
ATOM 1023 O O . ALA A 1 132 ? 4.295 -1.656 -10.690 1.00 65.75 132 ALA A O 1
ATOM 1024 N N . GLN A 1 133 ? 4.409 -1.492 -8.445 1.00 68.75 133 GLN A N 1
ATOM 1025 C CA . GLN A 1 133 ? 5.754 -0.921 -8.392 1.00 68.75 133 GLN A CA 1
ATOM 1026 C C . GLN A 1 133 ? 6.794 -1.877 -8.991 1.00 68.75 133 GLN A C 1
ATOM 1028 O O . GLN A 1 133 ? 7.555 -1.487 -9.872 1.00 68.75 133 GLN A O 1
ATOM 1033 N N . SER A 1 134 ? 6.753 -3.164 -8.627 1.00 69.19 134 SER A N 1
ATOM 1034 C CA . SER A 1 134 ? 7.648 -4.178 -9.201 1.00 69.19 134 SER A CA 1
ATOM 1035 C C . SER A 1 134 ? 7.516 -4.292 -10.729 1.00 69.19 134 SER A C 1
ATOM 1037 O O . SER A 1 134 ? 8.514 -4.435 -11.443 1.00 69.19 134 SER A O 1
ATOM 1039 N N . ARG A 1 135 ? 6.289 -4.189 -11.261 1.00 71.19 135 ARG A N 1
ATOM 1040 C CA . ARG A 1 135 ? 6.047 -4.169 -12.713 1.00 71.19 135 ARG A CA 1
ATOM 1041 C C . ARG A 1 135 ? 6.613 -2.910 -13.364 1.00 71.19 135 ARG A C 1
ATOM 1043 O O . ARG A 1 135 ? 7.247 -3.029 -14.412 1.00 71.19 135 ARG A O 1
ATOM 1050 N N . ALA A 1 136 ? 6.403 -1.739 -12.765 1.00 68.38 136 ALA A N 1
ATOM 1051 C CA . ALA A 1 136 ? 6.933 -0.474 -13.270 1.00 68.38 136 ALA A CA 1
ATOM 1052 C C . ALA A 1 136 ? 8.470 -0.505 -13.349 1.00 68.38 136 ALA A C 1
ATOM 1054 O O . ALA A 1 136 ? 9.034 -0.234 -14.411 1.00 68.38 136 ALA A O 1
ATOM 1055 N N . ASP A 1 137 ? 9.136 -0.971 -12.290 1.00 71.31 137 ASP A N 1
ATOM 1056 C CA . ASP A 1 137 ? 10.595 -1.122 -12.249 1.00 71.31 137 ASP A CA 1
ATOM 1057 C C . ASP A 1 137 ? 11.104 -2.088 -13.330 1.00 71.31 137 ASP A C 1
ATOM 1059 O O . ASP A 1 137 ? 12.119 -1.843 -13.985 1.00 71.31 137 ASP A O 1
ATOM 1063 N N . ALA A 1 138 ? 10.395 -3.199 -13.559 1.00 74.75 138 ALA A N 1
ATOM 1064 C CA . ALA A 1 138 ? 10.744 -4.152 -14.610 1.00 74.75 138 ALA A CA 1
ATOM 1065 C C . ALA A 1 138 ? 10.580 -3.557 -16.020 1.00 74.75 138 ALA A C 1
ATOM 1067 O O . ALA A 1 138 ? 11.381 -3.856 -16.912 1.00 74.75 138 ALA A O 1
ATOM 1068 N N . HIS A 1 139 ? 9.559 -2.724 -16.238 1.00 74.44 139 HIS A N 1
ATOM 1069 C CA . HIS A 1 139 ? 9.367 -2.007 -17.498 1.00 74.44 139 HIS A CA 1
ATOM 1070 C C . HIS A 1 139 ? 10.467 -0.968 -17.738 1.00 74.44 139 HIS A C 1
ATOM 1072 O O . HIS A 1 139 ? 11.027 -0.955 -18.834 1.00 74.44 139 HIS A O 1
ATOM 1078 N N . SER A 1 140 ? 10.826 -0.177 -16.722 1.00 76.00 140 SER A N 1
ATOM 1079 C CA . SER A 1 140 ? 11.932 0.790 -16.788 1.00 76.00 140 SER A CA 1
ATOM 1080 C C . SER A 1 140 ? 13.258 0.099 -17.125 1.00 76.00 140 SER A C 1
ATOM 1082 O O . SER A 1 140 ? 13.864 0.421 -18.144 1.00 76.00 140 SER A O 1
ATOM 1084 N N . LYS A 1 141 ? 13.631 -0.973 -16.409 1.00 79.62 141 LYS A N 1
ATOM 1085 C CA . LYS A 1 141 ? 14.858 -1.743 -16.703 1.00 79.62 141 LYS A CA 1
ATOM 1086 C C . LYS A 1 141 ? 14.900 -2.294 -18.131 1.00 79.62 141 LYS A C 1
ATOM 1088 O O . LYS A 1 141 ? 15.958 -2.346 -18.754 1.00 79.62 141 LYS A O 1
ATOM 1093 N N . ARG A 1 142 ? 13.756 -2.738 -18.666 1.00 80.56 142 ARG A N 1
ATOM 1094 C CA . ARG A 1 142 ? 13.660 -3.206 -20.060 1.00 80.56 142 ARG A CA 1
ATOM 1095 C C . ARG A 1 142 ? 13.799 -2.064 -21.064 1.00 80.56 142 ARG A C 1
ATOM 1097 O O . ARG A 1 142 ? 14.348 -2.299 -22.139 1.00 80.56 142 ARG A O 1
ATOM 1104 N N . ALA A 1 143 ? 13.286 -0.877 -20.752 1.00 75.81 143 ALA A N 1
ATOM 1105 C CA . ALA A 1 143 ? 13.449 0.305 -21.590 1.00 75.81 143 ALA A CA 1
ATOM 1106 C C . ALA A 1 143 ? 14.922 0.737 -21.638 1.00 75.81 143 ALA A C 1
ATOM 1108 O O . ALA A 1 143 ? 15.463 0.876 -22.733 1.00 75.81 143 ALA A O 1
ATOM 1109 N N . ASP A 1 144 ? 15.592 0.802 -20.486 1.00 80.19 144 ASP A N 1
ATOM 1110 C CA . ASP A 1 144 ? 17.016 1.152 -20.387 1.00 80.19 144 ASP A CA 1
ATOM 1111 C C . ASP A 1 144 ? 17.901 0.153 -21.145 1.00 80.19 144 ASP A C 1
ATOM 1113 O O . ASP A 1 144 ? 18.767 0.537 -21.931 1.00 80.19 144 ASP A O 1
ATOM 1117 N N . ALA A 1 145 ? 17.638 -1.151 -20.992 1.00 82.69 145 ALA A N 1
ATOM 1118 C CA . ALA A 1 145 ? 18.365 -2.190 -21.719 1.00 82.69 145 ALA A CA 1
ATOM 1119 C C . ALA A 1 145 ? 18.184 -2.079 -23.244 1.00 82.69 145 ALA A C 1
ATOM 1121 O O . ALA A 1 145 ? 19.124 -2.315 -24.003 1.00 82.69 145 ALA A O 1
ATOM 1122 N N . ARG A 1 146 ? 16.984 -1.706 -23.712 1.00 82.69 146 ARG A N 1
ATOM 1123 C CA . ARG A 1 146 ? 16.725 -1.465 -25.141 1.00 82.69 146 ARG A CA 1
ATOM 1124 C C . ARG A 1 146 ? 17.452 -0.222 -25.640 1.00 82.69 146 ARG A C 1
ATOM 1126 O O . ARG A 1 146 ? 18.035 -0.287 -26.717 1.00 82.69 146 ARG A O 1
ATOM 1133 N N . ALA A 1 147 ? 17.432 0.869 -24.877 1.00 81.88 147 ALA A N 1
ATOM 1134 C CA . ALA A 1 147 ? 18.140 2.098 -25.226 1.00 81.88 147 ALA A CA 1
ATOM 1135 C C . ALA A 1 147 ? 19.649 1.843 -25.355 1.00 81.88 147 ALA A C 1
ATOM 1137 O O . ALA A 1 147 ? 20.231 2.143 -26.394 1.00 81.88 147 ALA A O 1
ATOM 1138 N N . SER A 1 148 ? 20.247 1.160 -24.374 1.00 85.62 148 SER A N 1
ATOM 1139 C CA . SER A 1 148 ? 21.666 0.790 -24.405 1.00 85.62 148 SER A CA 1
ATOM 1140 C C . SER A 1 148 ? 22.021 -0.110 -25.599 1.00 85.62 148 SER A C 1
ATOM 1142 O O . SER A 1 148 ? 23.052 0.083 -26.241 1.00 85.62 148 SER A O 1
ATOM 1144 N N . LEU A 1 149 ? 21.151 -1.061 -25.963 1.00 88.06 149 LEU A N 1
ATOM 1145 C CA . LEU A 1 149 ? 21.360 -1.909 -27.141 1.00 88.06 149 LEU A CA 1
ATOM 1146 C C . LEU A 1 149 ? 21.300 -1.111 -28.456 1.00 88.06 149 LEU A C 1
ATOM 1148 O O . LEU A 1 149 ? 22.064 -1.388 -29.381 1.00 88.06 149 LEU A O 1
ATOM 1152 N N . VAL A 1 150 ? 20.405 -0.123 -28.544 1.00 87.38 150 VAL A N 1
ATOM 1153 C CA . VAL A 1 150 ? 20.316 0.780 -29.701 1.00 87.38 150 VAL A CA 1
ATOM 1154 C C . VAL A 1 150 ? 21.559 1.663 -29.794 1.00 87.38 150 VAL A C 1
ATOM 1156 O O . VAL A 1 150 ? 22.139 1.758 -30.872 1.00 87.38 150 VAL A O 1
ATOM 1159 N N . GLU A 1 151 ? 22.017 2.245 -28.685 1.00 86.94 151 GLU A N 1
ATOM 1160 C CA . GLU A 1 151 ? 23.255 3.035 -28.645 1.00 86.94 151 GLU A CA 1
ATOM 1161 C C . GLU A 1 151 ? 24.472 2.211 -29.076 1.00 86.94 151 GLU A C 1
ATOM 1163 O O . GLU A 1 151 ? 25.220 2.632 -29.958 1.00 86.94 151 GLU A O 1
ATOM 1168 N N . ALA A 1 152 ? 24.627 0.997 -28.538 1.00 89.00 152 ALA A N 1
ATOM 1169 C CA . ALA A 1 152 ? 25.718 0.100 -28.908 1.00 89.00 152 ALA A CA 1
ATOM 1170 C C . ALA A 1 152 ? 25.696 -0.254 -30.404 1.00 89.00 152 ALA A C 1
ATOM 1172 O O . ALA A 1 152 ? 26.747 -0.330 -31.047 1.00 89.00 152 ALA A O 1
ATOM 1173 N N . ARG A 1 153 ? 24.501 -0.445 -30.979 1.00 88.75 153 ARG A N 1
ATOM 1174 C CA . ARG A 1 153 ? 24.335 -0.704 -32.412 1.00 88.75 153 ARG A CA 1
ATOM 1175 C C . ARG A 1 153 ? 24.719 0.509 -33.258 1.00 88.75 153 ARG A C 1
ATOM 1177 O O . ARG A 1 153 ? 25.473 0.349 -34.212 1.00 88.75 153 ARG A O 1
ATOM 1184 N N . LEU A 1 154 ? 24.251 1.701 -32.894 1.00 87.88 154 LEU A N 1
ATOM 1185 C CA . LEU A 1 154 ? 24.599 2.940 -33.595 1.00 87.88 154 LEU A CA 1
ATOM 1186 C C . LEU A 1 154 ? 26.107 3.217 -33.532 1.00 87.88 154 LEU A C 1
ATOM 1188 O O . LEU A 1 154 ? 26.700 3.654 -34.516 1.00 87.88 154 LEU A O 1
ATOM 1192 N N . GLU A 1 155 ? 26.755 2.925 -32.404 1.00 91.69 155 GLU A N 1
ATOM 1193 C CA . GLU A 1 155 ? 28.201 3.089 -32.273 1.00 91.69 155 GLU A CA 1
ATOM 1194 C C . GLU A 1 155 ? 28.983 2.074 -33.123 1.00 91.69 155 GLU A C 1
ATOM 1196 O O . GLU A 1 155 ? 30.004 2.423 -33.723 1.00 91.69 155 GLU A O 1
ATOM 1201 N N . ALA A 1 156 ? 28.502 0.831 -33.222 1.00 90.38 156 ALA A N 1
ATOM 1202 C CA . ALA A 1 156 ? 29.080 -0.173 -34.110 1.00 90.38 156 ALA A CA 1
ATOM 1203 C C . ALA A 1 156 ? 28.944 0.230 -35.588 1.00 90.38 156 ALA A C 1
ATOM 1205 O O . ALA A 1 156 ? 29.943 0.221 -36.310 1.00 90.38 156 ALA A O 1
ATOM 1206 N N . GLU A 1 157 ? 27.749 0.657 -36.010 1.00 88.00 157 GLU A N 1
ATOM 1207 C CA . GLU A 1 157 ? 27.483 1.151 -37.368 1.00 88.00 157 GLU A CA 1
ATOM 1208 C C . GLU A 1 157 ? 28.358 2.373 -37.691 1.00 88.00 157 GLU A C 1
ATOM 1210 O O . GLU A 1 157 ? 28.959 2.447 -38.764 1.00 88.00 157 GLU A O 1
ATOM 1215 N N . ARG A 1 158 ? 28.535 3.296 -36.736 1.00 89.19 158 ARG A N 1
ATOM 1216 C CA . ARG A 1 158 ? 29.437 4.445 -36.891 1.00 89.19 158 ARG A CA 1
ATOM 1217 C C . ARG A 1 158 ? 30.894 4.018 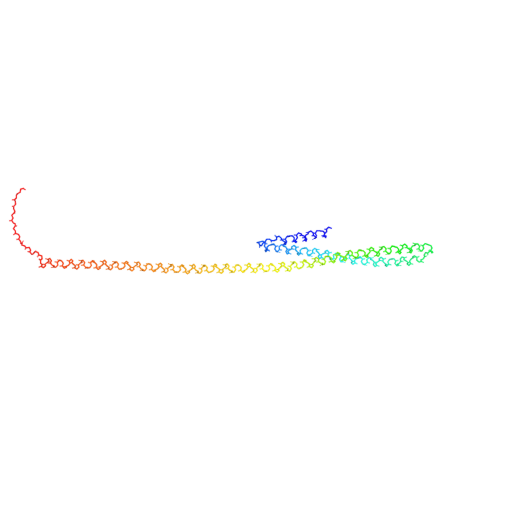-37.087 1.00 89.19 158 ARG A C 1
ATOM 1219 O O . ARG A 1 158 ? 31.557 4.533 -37.986 1.00 89.19 158 ARG A O 1
ATOM 1226 N N . LYS A 1 159 ? 31.404 3.090 -36.270 1.00 92.88 159 LYS A N 1
ATOM 1227 C CA . LYS A 1 159 ? 32.785 2.581 -36.390 1.00 92.88 159 LYS A CA 1
ATOM 1228 C C . LYS A 1 159 ? 33.008 1.870 -37.722 1.00 92.88 159 LYS A C 1
ATOM 1230 O O . LYS A 1 159 ? 34.081 1.988 -38.311 1.00 92.88 159 LYS A O 1
ATOM 1235 N N . GLU A 1 160 ? 32.016 1.126 -38.199 1.00 91.44 160 GLU A N 1
ATOM 1236 C CA . GLU A 1 160 ? 32.079 0.469 -39.502 1.00 91.44 160 GLU A CA 1
ATOM 1237 C C . GLU A 1 160 ? 32.084 1.486 -40.647 1.00 91.44 160 GLU A C 1
ATOM 1239 O O . GLU A 1 160 ? 32.928 1.396 -41.539 1.00 91.44 160 GLU A O 1
ATOM 1244 N N . PHE A 1 161 ? 31.231 2.507 -40.573 1.00 89.44 161 PHE A N 1
ATOM 1245 C CA . PHE A 1 161 ? 31.213 3.595 -41.545 1.00 89.44 161 PHE A CA 1
ATOM 1246 C C . PHE A 1 161 ? 32.543 4.361 -41.580 1.00 89.44 161 PHE A C 1
ATOM 1248 O O . PHE A 1 161 ? 33.082 4.609 -42.655 1.00 89.44 161 PHE A O 1
ATOM 1255 N N . GLU A 1 162 ? 33.128 4.680 -40.421 1.00 89.81 162 GLU A N 1
ATOM 1256 C CA . GLU A 1 162 ? 34.443 5.331 -40.337 1.00 89.81 162 GLU A CA 1
ATOM 1257 C C . GLU A 1 162 ? 35.548 4.484 -40.995 1.00 89.81 162 GLU A C 1
ATOM 1259 O O . GLU A 1 162 ? 36.370 5.030 -41.733 1.00 89.81 162 GLU A O 1
ATOM 1264 N N . ARG A 1 163 ? 35.531 3.154 -40.811 1.00 92.19 163 ARG A N 1
ATOM 1265 C CA . ARG A 1 163 ? 36.470 2.226 -41.474 1.00 92.19 163 ARG A CA 1
ATOM 1266 C C . ARG A 1 163 ? 36.279 2.165 -42.987 1.00 92.19 163 ARG A C 1
ATOM 1268 O O . ARG A 1 163 ? 37.258 2.132 -43.732 1.00 92.19 163 ARG A O 1
ATOM 1275 N N . GLN A 1 164 ? 35.034 2.128 -43.454 1.00 88.62 164 GLN A N 1
ATOM 1276 C CA . GLN A 1 164 ? 34.742 2.150 -44.888 1.00 88.62 164 GLN A CA 1
ATOM 1277 C C . GLN A 1 164 ? 35.224 3.464 -45.505 1.00 88.62 164 GLN A C 1
ATOM 1279 O O . GLN A 1 164 ? 35.889 3.459 -46.536 1.00 88.62 164 GLN A O 1
ATOM 1284 N N . LEU A 1 165 ? 34.974 4.584 -44.827 1.00 89.75 165 LEU A N 1
ATOM 1285 C CA . LEU A 1 165 ? 35.349 5.911 -45.292 1.00 89.75 165 LEU A CA 1
ATOM 1286 C C . LEU A 1 165 ? 36.873 6.115 -45.301 1.00 89.75 165 LEU A C 1
ATOM 1288 O O . LEU A 1 165 ? 37.393 6.756 -46.215 1.00 89.75 165 LEU A O 1
ATOM 1292 N N . SER A 1 166 ? 37.610 5.541 -44.343 1.00 89.69 166 SER A N 1
ATOM 1293 C CA . SER A 1 166 ? 39.078 5.525 -44.389 1.00 89.69 166 SER A CA 1
ATOM 1294 C C . SER A 1 166 ? 39.608 4.671 -45.542 1.00 89.69 166 SER A C 1
ATOM 1296 O O . SER A 1 166 ? 40.471 5.136 -46.283 1.00 89.69 166 SER A O 1
ATOM 1298 N N . ALA A 1 167 ? 39.049 3.476 -45.759 1.00 91.25 167 ALA A N 1
ATOM 1299 C CA . ALA A 1 167 ? 39.444 2.612 -46.872 1.00 91.25 167 ALA A CA 1
ATOM 1300 C C . ALA A 1 167 ? 39.147 3.258 -48.241 1.00 91.25 167 ALA A C 1
ATOM 1302 O O . ALA A 1 167 ? 39.957 3.180 -49.163 1.00 91.25 167 ALA A O 1
ATOM 1303 N N . GLU A 1 168 ? 38.012 3.949 -48.373 1.00 88.44 168 GLU A N 1
ATOM 1304 C CA . GLU A 1 168 ? 37.641 4.713 -49.569 1.00 88.44 168 GLU A CA 1
ATOM 1305 C C . GLU A 1 168 ? 38.645 5.846 -49.845 1.00 88.44 168 GLU A C 1
ATOM 1307 O O . GLU A 1 168 ? 39.070 6.050 -50.984 1.00 88.44 168 GLU A O 1
ATOM 1312 N N . ARG A 1 169 ? 39.068 6.573 -48.800 1.00 90.88 169 ARG A N 1
ATOM 1313 C CA . ARG A 1 169 ? 40.088 7.629 -48.909 1.00 90.88 169 ARG A CA 1
ATOM 1314 C C . ARG A 1 169 ? 41.436 7.072 -49.360 1.00 90.88 169 ARG A C 1
ATOM 1316 O O . ARG A 1 169 ? 42.049 7.648 -50.253 1.00 90.88 169 ARG A O 1
ATOM 1323 N N . GLU A 1 170 ? 41.877 5.949 -48.800 1.00 90.31 170 GLU A N 1
ATOM 1324 C CA . GLU A 1 170 ? 43.121 5.287 -49.214 1.00 90.31 170 GLU A CA 1
ATOM 1325 C C . GLU A 1 170 ? 43.069 4.820 -50.676 1.00 90.31 170 GLU A C 1
ATOM 1327 O O . GLU A 1 170 ? 44.030 5.014 -51.427 1.00 90.31 170 GLU A O 1
ATOM 1332 N N . ARG A 1 171 ? 41.926 4.279 -51.119 1.00 89.44 171 ARG A N 1
ATOM 1333 C CA . ARG A 1 171 ? 41.695 3.921 -52.530 1.00 89.44 171 ARG A CA 1
ATOM 1334 C C . ARG A 1 171 ? 41.769 5.130 -53.460 1.00 89.44 171 ARG A C 1
ATOM 1336 O O . ARG A 1 171 ? 42.337 5.034 -54.542 1.00 89.44 171 ARG A O 1
ATOM 1343 N N . ARG A 1 172 ? 41.234 6.283 -53.050 1.00 88.94 172 ARG A N 1
ATOM 1344 C CA . ARG A 1 172 ? 41.344 7.519 -53.845 1.00 88.94 172 ARG A CA 1
ATOM 1345 C C . ARG A 1 172 ? 42.783 8.009 -53.944 1.00 88.94 172 ARG A C 1
ATOM 1347 O O . ARG A 1 172 ? 43.236 8.287 -55.045 1.00 88.94 172 ARG A O 1
ATOM 1354 N N . ILE A 1 173 ? 43.512 8.040 -52.829 1.00 89.81 173 ILE A N 1
ATOM 1355 C CA . ILE A 1 173 ? 44.921 8.467 -52.809 1.00 89.81 173 ILE A CA 1
ATOM 1356 C C . ILE A 1 173 ? 45.780 7.565 -53.704 1.00 89.81 173 ILE A C 1
ATOM 1358 O O . ILE A 1 173 ? 46.662 8.044 -54.412 1.00 89.81 173 ILE A O 1
ATOM 1362 N N . THR A 1 174 ? 45.550 6.252 -53.670 1.00 89.62 174 THR A N 1
ATOM 1363 C CA . THR A 1 174 ? 46.280 5.303 -54.525 1.00 89.62 174 THR A CA 1
ATOM 1364 C C . THR A 1 174 ? 45.944 5.496 -56.002 1.00 89.62 174 THR A C 1
ATOM 1366 O O . THR A 1 174 ? 46.866 5.619 -56.805 1.00 89.62 174 THR A O 1
ATOM 1369 N N . ALA A 1 175 ? 44.663 5.642 -56.351 1.00 88.12 175 ALA A N 1
ATOM 1370 C CA . ALA A 1 175 ? 44.245 5.933 -57.722 1.00 88.12 175 ALA A CA 1
ATOM 1371 C C . ALA A 1 175 ? 44.809 7.269 -58.246 1.00 88.12 175 ALA A C 1
ATOM 1373 O O . ALA A 1 175 ? 45.263 7.345 -59.386 1.00 88.12 175 ALA A O 1
ATOM 1374 N N . GLU A 1 176 ? 44.832 8.321 -57.423 1.00 88.81 176 GLU A N 1
ATOM 1375 C CA . GLU A 1 176 ? 45.427 9.616 -57.785 1.00 88.81 176 GLU A CA 1
ATOM 1376 C C . GLU A 1 176 ? 46.928 9.485 -58.082 1.00 88.81 176 GLU A C 1
ATOM 1378 O O . GLU A 1 176 ? 47.396 9.985 -59.106 1.00 88.81 176 GLU A O 1
ATOM 1383 N N . LYS A 1 177 ? 47.670 8.736 -57.254 1.00 90.62 177 LYS A N 1
ATOM 1384 C CA . LYS A 1 177 ? 49.098 8.454 -57.485 1.00 90.62 177 LYS A CA 1
ATOM 1385 C C . LYS A 1 177 ? 49.347 7.654 -58.762 1.00 90.62 177 LYS A C 1
ATOM 1387 O O . LYS A 1 177 ? 50.311 7.932 -59.471 1.00 90.62 177 LYS A O 1
ATOM 1392 N N . GLU A 1 178 ? 48.503 6.672 -59.072 1.00 88.81 178 GLU A N 1
ATOM 1393 C CA . GLU A 1 178 ? 48.601 5.912 -60.324 1.00 88.81 178 GLU A CA 1
ATOM 1394 C C . GLU A 1 178 ? 48.380 6.812 -61.545 1.00 88.81 178 GLU A C 1
ATOM 1396 O O . GLU A 1 178 ? 49.138 6.739 -62.513 1.00 88.81 178 GLU A O 1
ATOM 1401 N N . VAL A 1 179 ? 47.398 7.718 -61.485 1.00 90.56 179 VAL A N 1
ATOM 1402 C CA . VAL A 1 179 ? 47.150 8.699 -62.553 1.00 90.56 179 VAL A CA 1
ATOM 1403 C C . VAL A 1 179 ? 48.340 9.646 -62.729 1.00 90.56 179 VAL A C 1
ATOM 1405 O O . VAL A 1 179 ? 48.738 9.918 -63.864 1.00 90.56 179 VAL A O 1
ATOM 1408 N N . GLU A 1 180 ? 48.933 10.143 -61.642 1.00 88.56 180 GLU A N 1
ATOM 1409 C CA . GLU A 1 180 ? 50.144 10.973 -61.705 1.00 88.56 180 GLU A CA 1
ATOM 1410 C C . GLU A 1 180 ? 51.327 10.220 -62.322 1.00 88.56 180 GLU A C 1
ATOM 1412 O O . GLU A 1 180 ? 52.025 10.764 -63.180 1.00 88.56 180 GLU A O 1
ATOM 1417 N N . LEU A 1 181 ? 51.520 8.954 -61.948 1.00 89.69 181 LEU A N 1
ATOM 1418 C CA . LEU A 1 181 ? 52.592 8.116 -62.476 1.00 89.69 181 LEU A CA 1
ATOM 1419 C C . LEU A 1 181 ? 52.417 7.843 -63.976 1.00 89.69 181 LEU A C 1
ATOM 1421 O O . LEU A 1 181 ? 53.379 7.957 -64.736 1.00 89.69 181 LEU A O 1
ATOM 1425 N N . LEU A 1 182 ? 51.190 7.563 -64.425 1.00 87.88 182 LEU A N 1
ATOM 1426 C CA . LEU A 1 182 ? 50.871 7.404 -65.847 1.00 87.88 182 LEU A CA 1
ATOM 1427 C C . LEU A 1 182 ? 51.111 8.698 -66.636 1.00 87.88 182 LEU A C 1
ATOM 1429 O O . LEU A 1 182 ? 51.672 8.652 -67.732 1.00 87.88 182 LEU A O 1
ATOM 1433 N N . ARG A 1 183 ? 50.750 9.864 -66.080 1.00 88.44 183 ARG A N 1
ATOM 1434 C CA . ARG A 1 183 ? 51.044 11.166 -66.707 1.00 88.44 183 ARG A CA 1
ATOM 1435 C C . ARG A 1 183 ? 52.546 11.410 -66.837 1.00 88.44 183 ARG A C 1
ATOM 1437 O O . ARG A 1 183 ? 52.985 11.840 -67.899 1.00 88.44 183 ARG A O 1
ATOM 1444 N N . ALA A 1 184 ? 53.323 11.104 -65.798 1.00 85.56 184 ALA A N 1
ATOM 1445 C CA . ALA A 1 184 ? 54.779 11.244 -65.818 1.00 85.56 184 ALA A CA 1
ATOM 1446 C C . ALA A 1 184 ? 55.447 10.290 -66.828 1.00 85.56 184 ALA A C 1
ATOM 1448 O O . ALA A 1 184 ? 56.387 10.669 -67.524 1.00 85.56 184 ALA A O 1
ATOM 1449 N N . GLN A 1 185 ? 54.944 9.059 -66.961 1.00 85.62 185 GLN A N 1
ATOM 1450 C CA . GLN A 1 185 ? 55.406 8.126 -67.993 1.00 85.62 185 GLN A CA 1
ATOM 1451 C C . GLN A 1 185 ? 55.076 8.627 -69.401 1.00 85.62 185 GLN A C 1
ATOM 1453 O O . GLN A 1 185 ? 55.915 8.550 -70.299 1.00 85.62 185 GLN A O 1
ATOM 1458 N N . GLN A 1 186 ? 53.874 9.171 -69.599 1.00 85.69 186 GLN A N 1
ATOM 1459 C CA . GLN A 1 186 ? 53.462 9.723 -70.885 1.00 85.69 186 GLN A CA 1
ATOM 1460 C C . GLN A 1 186 ? 54.297 10.952 -71.273 1.00 85.69 186 GLN A C 1
ATOM 1462 O O . GLN A 1 186 ? 54.691 11.063 -72.434 1.00 85.69 186 GLN A O 1
ATOM 1467 N N . SER A 1 187 ? 54.612 11.845 -70.325 1.00 85.06 187 SER A N 1
ATOM 1468 C CA . SER A 1 187 ? 55.502 12.983 -70.586 1.00 85.06 187 SER A CA 1
ATOM 1469 C C . SER A 1 187 ? 56.918 12.521 -70.920 1.00 85.06 187 SER A C 1
ATOM 1471 O O . SER A 1 187 ? 57.450 12.926 -71.945 1.00 85.06 187 SER A O 1
ATOM 1473 N N . ALA A 1 188 ? 57.487 11.586 -70.152 1.00 82.38 188 ALA A N 1
ATOM 1474 C CA . ALA A 1 188 ? 58.819 11.045 -70.429 1.00 82.38 188 ALA A CA 1
ATOM 1475 C C . ALA A 1 188 ? 58.894 10.337 -71.796 1.00 82.38 188 ALA A C 1
ATOM 1477 O O . ALA A 1 188 ? 59.876 10.478 -72.523 1.00 82.38 188 ALA A O 1
ATOM 1478 N N . SER A 1 189 ? 57.842 9.605 -72.183 1.00 81.81 189 SER A N 1
ATOM 1479 C CA . SER A 1 189 ? 57.743 8.993 -73.512 1.00 81.81 189 SER A CA 1
ATOM 1480 C C . SER A 1 189 ? 57.660 10.037 -74.625 1.00 81.81 189 SER A C 1
ATOM 1482 O O . SER A 1 189 ? 58.207 9.809 -75.705 1.00 81.81 189 SER A O 1
ATOM 1484 N N . LYS A 1 190 ? 56.961 11.151 -74.392 1.00 84.69 190 LYS A N 1
ATOM 1485 C CA . LYS A 1 190 ? 56.864 12.253 -75.350 1.00 84.69 190 LYS A CA 1
ATOM 1486 C C . LYS A 1 190 ? 58.217 12.945 -75.519 1.00 84.69 190 LYS A C 1
ATOM 1488 O O . LYS A 1 190 ? 58.663 13.094 -76.652 1.00 84.69 190 LYS A O 1
ATOM 1493 N N . ASP A 1 191 ? 58.894 13.261 -74.419 1.00 83.12 191 ASP A N 1
ATOM 1494 C CA . ASP A 1 191 ? 60.223 13.881 -74.428 1.00 83.12 191 ASP A CA 1
ATOM 1495 C C . ASP A 1 191 ? 61.252 12.980 -75.134 1.00 83.12 191 ASP A C 1
ATOM 1497 O O . ASP A 1 191 ? 62.047 13.448 -75.948 1.00 83.12 191 ASP A O 1
ATOM 1501 N N . ALA A 1 192 ? 61.200 11.663 -74.899 1.00 79.12 192 ALA A N 1
ATOM 1502 C CA . ALA A 1 192 ? 62.049 10.697 -75.594 1.00 79.12 192 ALA A CA 1
ATOM 1503 C C . ALA A 1 192 ? 61.759 10.640 -77.105 1.00 79.12 192 ALA A C 1
ATOM 1505 O O . ALA A 1 192 ? 62.690 10.600 -77.911 1.00 79.12 192 ALA A O 1
ATOM 1506 N N . ALA A 1 193 ? 60.485 10.664 -77.509 1.00 79.00 193 ALA A N 1
ATOM 1507 C CA . ALA A 1 193 ? 60.103 10.687 -78.920 1.00 79.00 193 ALA A CA 1
ATOM 1508 C C . ALA A 1 193 ? 60.537 11.990 -79.615 1.00 79.00 193 ALA A C 1
ATOM 1510 O O . ALA A 1 193 ? 61.030 11.947 -80.744 1.00 79.00 193 ALA A O 1
ATOM 1511 N N . GLU A 1 194 ? 60.413 13.135 -78.940 1.00 80.56 194 GLU A N 1
ATOM 1512 C CA . GLU A 1 194 ? 60.900 14.428 -79.432 1.00 80.56 194 GLU A CA 1
ATOM 1513 C C . GLU A 1 194 ? 62.432 14.447 -79.558 1.00 80.56 194 GLU A C 1
ATOM 1515 O O . GLU A 1 194 ? 62.952 14.901 -80.577 1.00 80.56 194 GLU A O 1
ATOM 1520 N N . ALA A 1 195 ? 63.164 13.879 -78.594 1.00 77.88 195 ALA A N 1
ATOM 1521 C CA . ALA A 1 195 ? 64.622 13.760 -78.646 1.00 77.88 195 ALA A CA 1
ATOM 1522 C C . ALA A 1 195 ? 65.106 12.863 -79.801 1.00 77.88 195 ALA A C 1
ATOM 1524 O O . ALA A 1 195 ? 66.045 13.220 -80.519 1.00 77.88 195 ALA A O 1
ATOM 1525 N N . VAL A 1 196 ? 64.451 11.718 -80.022 1.00 78.62 196 VAL A N 1
ATOM 1526 C CA . VAL A 1 196 ? 64.745 10.824 -81.156 1.00 78.62 196 VAL A CA 1
ATOM 1527 C C . VAL A 1 196 ? 64.426 11.514 -82.481 1.00 78.62 196 VAL A C 1
ATOM 1529 O O . VAL A 1 196 ? 65.250 11.488 -83.391 1.00 78.62 196 VAL A O 1
ATOM 1532 N N . SER A 1 197 ? 63.275 12.182 -82.581 1.00 79.00 197 SER A N 1
ATOM 1533 C CA . SER A 1 197 ? 62.894 12.947 -83.773 1.00 79.00 197 SER A CA 1
ATOM 1534 C C . SER A 1 197 ? 63.908 14.053 -84.080 1.00 79.00 197 SER A C 1
ATOM 1536 O O . SER A 1 197 ? 64.392 14.151 -85.204 1.00 79.00 197 SER A O 1
ATOM 1538 N N . SER A 1 198 ? 64.315 14.822 -83.066 1.00 78.88 198 SER A N 1
ATOM 1539 C CA . SER A 1 198 ? 65.349 15.856 -83.181 1.00 78.88 198 SER A CA 1
ATOM 1540 C C . SER A 1 198 ? 66.686 15.279 -83.654 1.00 78.88 198 SER A C 1
ATOM 1542 O O . SER A 1 198 ? 67.315 15.831 -84.553 1.00 78.88 198 SER A O 1
ATOM 1544 N N . THR A 1 199 ? 67.082 14.114 -83.133 1.00 77.25 199 THR A N 1
ATOM 1545 C CA . THR A 1 199 ? 68.317 13.428 -83.543 1.00 77.25 199 THR A CA 1
ATOM 1546 C C . THR A 1 199 ? 68.243 12.953 -84.994 1.00 77.25 199 THR A C 1
ATOM 1548 O O . THR A 1 199 ? 69.182 13.169 -85.751 1.00 77.25 199 THR A O 1
ATOM 1551 N N . ILE A 1 200 ? 67.119 12.369 -85.420 1.00 77.19 200 ILE A N 1
ATOM 1552 C CA . ILE A 1 200 ? 66.903 11.950 -86.814 1.00 77.19 200 ILE A CA 1
ATOM 1553 C C . ILE A 1 200 ? 66.928 13.160 -87.753 1.00 77.19 200 ILE A C 1
ATOM 1555 O O . ILE A 1 200 ? 67.535 13.100 -88.821 1.00 77.19 200 ILE A O 1
ATOM 1559 N N . VAL A 1 201 ? 66.291 14.268 -87.364 1.00 77.31 201 VAL A N 1
ATOM 1560 C CA . VAL A 1 201 ? 66.314 15.519 -88.133 1.00 77.31 201 VAL A CA 1
ATOM 1561 C C . VAL A 1 201 ? 67.740 16.062 -88.228 1.00 77.31 201 VAL A C 1
ATOM 1563 O O . VAL A 1 201 ? 68.165 16.437 -89.318 1.00 77.31 201 VAL A O 1
ATOM 1566 N N . GLN A 1 202 ? 68.501 16.046 -87.133 1.00 74.50 202 GLN A N 1
ATOM 1567 C CA . GLN A 1 202 ? 69.895 16.481 -87.112 1.00 74.50 202 GLN A CA 1
ATOM 1568 C C . GLN A 1 202 ? 70.777 15.591 -88.000 1.00 74.50 202 GLN A C 1
ATOM 1570 O O . GLN A 1 202 ? 71.501 16.107 -88.845 1.00 74.50 202 GLN A O 1
ATOM 1575 N N . GLU A 1 203 ? 70.656 14.264 -87.906 1.00 75.25 203 GLU A N 1
ATOM 1576 C CA . GLU A 1 203 ? 71.376 13.325 -88.777 1.00 75.25 203 GLU A CA 1
ATOM 1577 C C . GLU A 1 203 ? 70.994 13.485 -90.255 1.00 75.25 203 GLU A C 1
ATOM 1579 O O . GLU A 1 203 ? 71.844 13.360 -91.142 1.00 75.25 203 GLU A O 1
ATOM 1584 N N . PHE A 1 204 ? 69.722 13.769 -90.546 1.00 73.88 204 PHE A N 1
ATOM 1585 C CA . PHE A 1 204 ? 69.257 14.050 -91.901 1.00 73.88 204 PHE A CA 1
ATOM 1586 C C . PHE A 1 204 ? 69.857 15.356 -92.435 1.00 73.88 204 PHE A C 1
ATOM 1588 O O . PHE A 1 204 ? 70.331 15.384 -93.570 1.00 73.88 204 PHE A O 1
ATOM 1595 N N . VAL A 1 205 ? 69.901 16.416 -91.624 1.00 72.56 205 VAL A N 1
ATOM 1596 C CA . VAL A 1 205 ? 70.562 17.685 -91.969 1.00 72.56 205 VAL A CA 1
ATOM 1597 C C . VAL A 1 205 ? 72.073 17.493 -92.139 1.00 72.56 205 VAL A C 1
ATOM 1599 O O . VAL A 1 205 ? 72.645 18.019 -93.088 1.00 72.56 205 VAL A O 1
ATOM 1602 N N . ASP A 1 206 ? 72.726 16.681 -91.315 1.00 71.44 206 ASP A N 1
ATOM 1603 C CA . ASP A 1 206 ? 74.166 16.429 -91.431 1.00 71.44 206 ASP A CA 1
ATOM 1604 C C . ASP A 1 206 ? 74.516 15.581 -92.672 1.00 71.44 206 ASP A C 1
ATOM 1606 O O . ASP A 1 206 ? 75.577 15.757 -93.282 1.00 71.44 206 ASP A O 1
ATOM 1610 N N . ARG A 1 207 ? 73.623 14.672 -93.096 1.00 70.12 207 ARG A N 1
ATOM 1611 C CA . ARG A 1 207 ? 73.818 13.822 -94.289 1.00 70.12 207 ARG A CA 1
ATOM 1612 C C . ARG A 1 207 ? 73.358 14.463 -95.601 1.00 70.12 207 ARG A C 1
ATOM 1614 O O . ARG A 1 207 ? 74.021 14.264 -96.621 1.00 70.12 207 ARG A O 1
ATOM 1621 N N . PHE A 1 208 ? 72.246 15.193 -95.587 1.00 65.31 208 PHE A N 1
ATOM 1622 C CA . PHE A 1 208 ? 71.548 15.703 -96.778 1.00 65.31 208 PHE A CA 1
ATOM 1623 C C . PHE A 1 208 ? 71.304 17.215 -96.763 1.00 65.31 208 PHE A C 1
ATOM 1625 O O . PHE A 1 208 ? 70.844 17.770 -97.761 1.00 65.31 208 PHE A O 1
ATOM 1632 N N . GLY A 1 209 ? 71.608 17.896 -95.661 1.00 57.75 209 GLY A N 1
ATOM 1633 C CA . GLY A 1 209 ? 71.588 19.349 -95.601 1.00 57.75 209 GLY A CA 1
ATOM 1634 C C . GLY A 1 209 ? 72.660 19.967 -96.504 1.00 57.75 209 GLY A C 1
ATOM 1635 O O . GLY A 1 209 ? 73.608 19.298 -96.933 1.00 57.75 209 GLY A O 1
ATOM 1636 N N . PRO A 1 210 ? 72.513 21.254 -96.845 1.00 58.75 210 PRO A N 1
ATOM 1637 C CA . PRO A 1 210 ? 73.374 21.909 -97.816 1.00 58.75 210 PRO A CA 1
ATOM 1638 C C . PRO A 1 210 ? 74.829 21.928 -97.328 1.00 58.75 210 PRO A C 1
ATOM 1640 O O . PRO A 1 210 ? 75.194 22.677 -96.423 1.00 58.75 210 PRO A O 1
ATOM 1643 N N . LYS A 1 211 ? 75.690 21.123 -97.962 1.00 53.56 211 LYS A N 1
ATOM 1644 C CA . LYS A 1 211 ? 77.145 21.239 -97.808 1.00 53.56 211 LYS A CA 1
ATOM 1645 C C . LYS A 1 211 ? 77.563 22.567 -98.428 1.00 53.56 211 LYS A C 1
ATOM 1647 O O . LYS A 1 211 ? 77.428 22.755 -99.633 1.00 53.56 211 LYS A O 1
ATOM 1652 N N . GLY A 1 212 ? 78.012 23.498 -97.591 1.00 47.59 212 GLY A N 1
ATOM 1653 C CA . GLY A 1 212 ? 78.288 24.869 -98.001 1.00 47.59 212 GLY A CA 1
ATOM 1654 C C . GLY A 1 212 ? 79.180 24.981 -99.241 1.00 47.59 212 GLY A C 1
ATOM 1655 O O . GLY A 1 212 ? 80.231 24.348 -99.335 1.00 47.59 212 GLY A O 1
ATOM 1656 N N . THR A 1 213 ? 78.806 25.870 -100.157 1.00 39.44 213 THR A N 1
ATOM 1657 C CA . THR A 1 213 ? 79.746 26.490 -101.092 1.00 39.44 213 THR A CA 1
ATOM 1658 C C . THR A 1 213 ? 80.427 27.667 -100.395 1.00 39.44 213 THR A C 1
ATOM 1660 O O . THR A 1 213 ? 79.772 28.581 -99.894 1.00 39.44 213 THR A O 1
ATOM 1663 N N . ARG A 1 214 ? 81.763 27.638 -100.341 1.00 43.50 214 ARG A N 1
ATOM 1664 C CA . ARG A 1 214 ? 82.610 28.729 -99.838 1.00 43.50 214 ARG A CA 1
ATOM 1665 C C . ARG A 1 214 ? 82.531 29.980 -100.733 1.00 43.50 214 ARG A C 1
ATOM 1667 O O . ARG A 1 214 ? 82.651 29.865 -101.944 1.00 43.50 214 ARG A O 1
ATOM 1674 N N . ARG A 1 215 ? 82.460 31.139 -100.059 1.00 47.78 215 ARG A N 1
ATOM 1675 C CA . ARG A 1 215 ? 83.075 32.468 -100.318 1.00 47.78 215 ARG A CA 1
ATOM 1676 C C . ARG A 1 215 ? 83.213 33.003 -101.759 1.00 47.78 215 ARG A C 1
ATOM 1678 O O . ARG A 1 215 ? 84.089 32.558 -102.483 1.00 47.78 215 ARG A O 1
ATOM 1685 N N . PHE A 1 216 ? 82.563 34.147 -101.996 1.00 39.03 216 PHE A N 1
ATOM 1686 C CA . PHE A 1 216 ? 83.082 35.395 -102.604 1.00 39.03 216 PHE A CA 1
ATOM 1687 C C . PHE A 1 216 ? 82.312 36.542 -101.890 1.00 39.03 216 PHE A C 1
ATOM 1689 O O . PHE A 1 216 ? 81.131 36.367 -101.632 1.00 39.03 216 PHE A O 1
ATOM 1696 N N . GLY A 1 217 ? 82.828 37.676 -101.408 1.00 39.56 217 GLY A N 1
ATOM 1697 C CA . GLY A 1 217 ? 84.066 38.394 -101.681 1.00 39.56 217 GLY A CA 1
ATOM 1698 C C . GLY A 1 217 ? 83.810 39.647 -102.533 1.00 39.56 217 GLY A C 1
ATOM 1699 O O . GLY A 1 217 ? 84.141 39.586 -103.704 1.00 39.56 217 GLY A O 1
ATOM 1700 N N . SER A 1 218 ? 83.245 40.730 -101.965 1.00 37.28 218 SER A N 1
ATOM 1701 C CA . SER A 1 218 ? 83.400 42.158 -102.376 1.00 37.28 218 SER A CA 1
ATOM 1702 C C . SER A 1 218 ? 82.420 43.039 -101.563 1.00 37.28 218 SER A C 1
ATOM 1704 O O . SER A 1 218 ? 81.236 42.726 -101.539 1.00 37.28 218 SER A O 1
ATOM 1706 N N . HIS A 1 219 ? 82.852 43.948 -100.681 1.00 35.97 219 HIS A N 1
ATOM 1707 C CA . HIS A 1 219 ? 83.305 45.339 -100.911 1.00 35.97 219 HIS A CA 1
ATOM 1708 C C . HIS A 1 219 ? 82.192 46.332 -101.335 1.00 35.97 219 HIS A C 1
ATOM 1710 O O . HIS A 1 219 ? 81.715 46.272 -102.461 1.00 35.97 219 HIS A O 1
ATOM 1716 N N . ASP A 1 220 ? 81.842 47.204 -100.376 1.00 43.50 220 ASP A N 1
ATOM 1717 C CA . ASP A 1 220 ? 81.522 48.646 -100.425 1.00 43.50 220 ASP A CA 1
ATOM 1718 C C . ASP A 1 220 ? 80.486 49.263 -101.392 1.00 43.50 220 ASP A C 1
ATOM 1720 O O . ASP A 1 220 ? 80.657 49.269 -102.606 1.00 43.50 220 ASP A O 1
ATOM 1724 N N . HIS A 1 221 ? 79.453 49.907 -100.816 1.00 36.59 221 HIS A N 1
ATOM 1725 C CA . HIS A 1 221 ? 79.297 51.373 -100.624 1.00 36.59 221 HIS A CA 1
ATOM 1726 C C . HIS A 1 221 ? 77.807 51.777 -100.580 1.00 36.59 221 HIS A C 1
ATOM 1728 O O . HIS A 1 221 ? 77.096 51.589 -101.564 1.00 36.59 221 HIS A O 1
ATOM 1734 N N . TYR A 1 222 ? 77.359 52.353 -99.457 1.00 38.12 222 TYR A N 1
ATOM 1735 C CA . TYR A 1 222 ? 76.786 53.709 -99.325 1.00 38.12 222 TYR A CA 1
ATOM 1736 C C . TYR A 1 222 ? 76.637 54.061 -97.841 1.00 38.12 222 TYR A C 1
ATOM 1738 O O . TYR A 1 222 ? 76.247 53.163 -97.061 1.00 38.12 222 TYR A O 1
#

pLDDT: mean 72.4, std 11.88, range [35.97, 92.88]

Sequence (222 aa):
MAEVQLAIDLHDLVTSLRNLQPDDVAEGFSRITQRIRECLAAAQKLNRDAVGRQKTLIELSKEAHSRSQALQAELAKFGQPTKQALEDKIAALQAEIEEQAATRAREIQATTTRHASQLVVLHQAIDHSEVAQSRADAHSKRADARASLVEARLEAERKEFERQLSAERERRITAEKEVELLRAQQSASKDAAEAVSSTIVQEFVDRFGPKGTRRFGSHDHY

Foldseek 3Di:
DLVVVLVVLVVVLVVLVVPDDPVCLQVSLVVSLVSLVVSLVSLVVVLVVLVVVLVVLVVVLVVVVVVLVVVLVVLVPDDDVVSVVVVVVSVVVNVVSVVVSVVSNVVSVVSNVVSVVVSVVSVVVSVVSVVSNVVSVVVVVVVVVVVVVVVVVVVVVVVVVVVVVVVVVVVVVVVVVVVVVVVVVVVVVVVVVVVVVVVVVVVCCVVPNDPDDDDDDDDDDD

Secondary structure (DSSP, 8-state):
-HHHHHHHHHHHHHHHHHT--GGGHHHHHHHHHHHHHHHHHHHHHHHHHHHHHHHHHHHHHHHHHHHHHHHHHHHTTS-HHHHHHHHHHHHHHHHHHHHHHHHHHHHHHHHHHHHHHHHHHHHHHHHHHHHHHHHHHHHHHHHHHHHHHHHHHHHHHHHHHHHHHHHHHHHHHHHHHHHHHHHHHHHHHHHHHHHHHHHHHHHHHHHHS--PPP--------

Radius of gyration: 58.31 Å; chains: 1; bounding box: 127×65×160 Å

Organism: NCBI:txid1276532